Protein AF-A0A9P8SQG6-F1 (afdb_monomer_lite)

Foldseek 3Di:
DVLVVLLVVVVPDPDDDDPVSVVSNVVSVVCVVPDPPLADAAPPQDADVQAQPAPPRRHRLVVDDRLCSRVVSVLRVLVVVCVVVVHDSVQWDADLVVRDTDGVPDPCVLVVLVVCLVVPPDLAQAFDDDSSDGNAFHFAQCLLLPPVDGSCRNRDTHNDLVVSLVVNVVVLVPDDPQDARSNDRDTAGHSLSVQVCCCPRSVRDCCSSDDPVVVVVVVPPDDDDDDDDDDDDDDDDDDDDDPDDDDDDDDDDDDPDDPDDDDDDDDDPPPPDDDDDDDDDDDDDDDDDDDDPDDDDDDDDDDD

Structure (mmCIF, N/CA/C/O backbone):
data_AF-A0A9P8SQG6-F1
#
_entry.id   AF-A0A9P8SQG6-F1
#
loop_
_atom_site.group_PDB
_atom_site.id
_atom_site.type_symbol
_atom_site.label_atom_id
_atom_site.label_alt_id
_atom_site.label_comp_id
_atom_site.label_asym_id
_atom_site.label_entity_id
_atom_site.label_seq_id
_atom_site.pdbx_PDB_ins_code
_atom_site.Cartn_x
_atom_site.Cartn_y
_atom_site.Cartn_z
_atom_site.occupancy
_atom_site.B_iso_or_equiv
_atom_site.auth_seq_id
_atom_site.auth_comp_id
_atom_site.auth_asym_id
_atom_site.auth_atom_id
_atom_site.pdbx_PDB_model_num
ATOM 1 N N . MET A 1 1 ? -4.648 -10.041 14.425 1.00 66.69 1 MET A N 1
ATOM 2 C CA . MET A 1 1 ? -5.442 -11.209 14.870 1.00 66.69 1 MET A CA 1
ATOM 3 C C . MET A 1 1 ? -4.617 -11.979 15.891 1.00 66.69 1 MET A C 1
ATOM 5 O O . MET A 1 1 ? -3.884 -12.880 15.493 1.00 66.69 1 MET A O 1
ATOM 9 N N . PRO A 1 2 ? -4.646 -11.567 17.168 1.00 72.56 2 PRO A N 1
ATOM 10 C CA . PRO A 1 2 ? -3.858 -12.202 18.227 1.00 72.56 2 PRO A CA 1
ATOM 11 C C . PRO A 1 2 ? -4.141 -13.703 18.367 1.00 72.56 2 PRO A C 1
ATOM 13 O O . PRO A 1 2 ? -3.217 -14.474 18.587 1.00 72.56 2 PRO A O 1
ATOM 16 N N . GLU A 1 3 ? -5.393 -14.113 18.161 1.00 81.75 3 GLU A N 1
ATOM 17 C CA . GLU A 1 3 ? -5.861 -15.502 18.235 1.00 81.75 3 GLU A CA 1
ATOM 18 C C . GLU A 1 3 ? -5.194 -16.360 17.154 1.00 81.75 3 GLU A C 1
ATOM 20 O O . GLU A 1 3 ? -4.632 -17.407 17.442 1.00 81.75 3 GLU A O 1
ATOM 25 N N . LEU A 1 4 ? -5.155 -15.875 15.905 1.00 79.00 4 LEU A N 1
ATOM 26 C CA . LEU A 1 4 ? -4.471 -16.583 14.818 1.00 79.00 4 LEU A CA 1
ATOM 27 C C . LEU A 1 4 ? -2.958 -16.669 15.061 1.00 79.00 4 LEU A C 1
ATOM 29 O O . LEU A 1 4 ? -2.354 -17.686 14.752 1.00 79.00 4 LEU A O 1
ATOM 33 N N . GLY A 1 5 ? -2.356 -15.620 15.630 1.00 81.88 5 GLY A N 1
ATOM 34 C CA . GLY A 1 5 ? -0.947 -15.643 16.025 1.00 81.88 5 GLY A CA 1
ATOM 35 C C . GLY A 1 5 ? -0.667 -16.726 17.066 1.00 81.88 5 GLY A C 1
ATOM 36 O O . GLY A 1 5 ? 0.247 -17.520 16.879 1.00 81.88 5 GLY A O 1
ATOM 37 N N . ARG A 1 6 ? -1.502 -16.818 18.110 1.00 86.25 6 ARG A N 1
ATOM 38 C CA . ARG A 1 6 ? -1.410 -17.884 19.118 1.00 86.25 6 ARG A CA 1
ATOM 39 C C . ARG A 1 6 ? -1.614 -19.272 18.518 1.00 86.25 6 ARG A C 1
ATOM 41 O O . ARG A 1 6 ? -0.834 -20.165 18.828 1.00 86.25 6 ARG A O 1
ATOM 48 N N . LEU A 1 7 ? -2.598 -19.445 17.632 1.00 88.25 7 LEU A N 1
ATOM 49 C CA . LEU A 1 7 ? -2.820 -20.711 16.928 1.00 88.25 7 LEU A CA 1
ATOM 50 C C . LEU A 1 7 ? -1.597 -21.117 16.104 1.00 88.25 7 LEU A C 1
ATOM 52 O O . LEU A 1 7 ? -1.173 -22.260 16.193 1.00 88.25 7 LEU A O 1
ATOM 56 N N . VAL A 1 8 ? -0.994 -20.192 15.350 1.00 89.12 8 VAL A N 1
ATOM 57 C CA . VAL A 1 8 ? 0.220 -20.465 14.563 1.00 89.12 8 VAL A CA 1
ATOM 58 C C . VAL A 1 8 ? 1.389 -20.854 15.465 1.00 89.12 8 VAL A C 1
ATOM 60 O O . VAL A 1 8 ? 2.063 -21.837 15.169 1.00 89.12 8 VAL A O 1
ATOM 63 N N . THR A 1 9 ? 1.616 -20.134 16.566 1.00 89.50 9 THR A N 1
ATOM 64 C CA . THR A 1 9 ? 2.654 -20.485 17.547 1.00 89.50 9 THR A CA 1
ATOM 65 C C . THR A 1 9 ? 2.443 -21.890 18.101 1.00 89.50 9 THR A C 1
ATOM 67 O O . THR A 1 9 ? 3.376 -22.684 18.103 1.00 89.50 9 THR A O 1
ATOM 70 N N . VAL A 1 10 ? 1.217 -22.221 18.519 1.00 90.25 10 VAL A N 1
ATOM 71 C CA . VAL A 1 10 ? 0.887 -23.552 19.042 1.00 90.25 10 VAL A CA 1
ATOM 72 C C . VAL A 1 10 ? 1.054 -24.632 17.972 1.00 90.25 10 VAL A C 1
ATOM 74 O O . VAL A 1 10 ? 1.653 -25.661 18.244 1.00 90.25 10 VAL A O 1
ATOM 77 N N . MET A 1 11 ? 0.576 -24.397 16.747 1.00 89.00 11 MET A N 1
ATOM 78 C CA . MET A 1 11 ? 0.696 -25.345 15.630 1.00 89.00 11 MET A CA 1
ATOM 79 C C . MET A 1 11 ? 2.140 -25.564 15.163 1.00 89.00 11 MET A C 1
ATOM 81 O O . MET A 1 11 ? 2.402 -26.538 14.465 1.00 89.00 11 MET A O 1
ATOM 85 N N . SER A 1 12 ? 3.049 -24.648 15.500 1.00 89.44 12 SER A N 1
ATOM 86 C CA . SER A 1 12 ? 4.472 -24.718 15.144 1.00 89.44 12 SER A CA 1
ATOM 87 C C . SER A 1 12 ? 5.337 -25.284 16.276 1.00 89.44 12 SER A C 1
ATOM 89 O O . SER A 1 12 ? 6.552 -25.364 16.113 1.00 89.44 12 SER A O 1
ATOM 91 N N . SER A 1 13 ? 4.737 -25.621 17.423 1.00 89.00 13 SER A N 1
ATOM 92 C CA . SER A 1 13 ? 5.410 -26.211 18.579 1.00 89.00 13 SER A CA 1
ATOM 93 C C . SER A 1 13 ? 5.073 -27.696 18.687 1.00 89.00 13 SER A C 1
ATOM 95 O O . SER A 1 13 ? 3.915 -28.082 18.535 1.00 89.00 13 SER A O 1
ATOM 97 N N . ASP A 1 14 ? 6.074 -28.512 19.014 1.00 89.12 14 ASP A N 1
ATOM 98 C CA . ASP A 1 14 ? 5.905 -29.940 19.313 1.00 89.12 14 ASP A CA 1
ATOM 99 C C . ASP A 1 14 ? 5.675 -30.201 20.816 1.00 89.12 14 ASP A C 1
ATOM 101 O O . ASP A 1 14 ? 5.561 -31.350 21.251 1.00 89.12 14 ASP A O 1
ATOM 105 N N . GLU A 1 15 ? 5.619 -29.146 21.637 1.00 91.62 15 GLU A N 1
ATOM 106 C CA . GLU A 1 15 ? 5.425 -29.285 23.078 1.00 91.62 15 GLU A CA 1
ATOM 107 C C . GLU A 1 15 ? 4.002 -29.762 23.424 1.00 91.62 15 GLU A C 1
ATOM 109 O O . GLU A 1 15 ? 3.011 -29.239 22.896 1.00 91.62 15 GLU A O 1
ATOM 114 N N . PRO A 1 16 ? 3.856 -30.722 24.357 1.00 88.31 16 PRO A N 1
ATOM 115 C CA . PRO A 1 16 ? 2.550 -31.138 24.840 1.00 88.31 16 PRO A CA 1
ATOM 116 C C . PRO A 1 16 ? 1.802 -29.967 25.480 1.00 88.31 16 PRO A C 1
ATOM 118 O O . PRO A 1 16 ? 2.283 -29.328 26.411 1.00 88.31 16 PRO A O 1
ATOM 121 N N . LEU A 1 17 ? 0.580 -29.714 25.014 1.00 90.38 17 LEU A N 1
ATOM 122 C CA . LEU A 1 17 ? -0.255 -28.665 25.588 1.00 90.38 17 LEU A CA 1
ATOM 123 C C . LEU A 1 17 ? -0.878 -29.111 26.918 1.00 90.38 17 LEU A C 1
ATOM 125 O O . LEU A 1 17 ? -1.571 -30.135 26.993 1.00 90.38 17 LEU A O 1
ATOM 129 N N . GLU A 1 18 ? -0.713 -28.274 27.936 1.00 92.75 18 GLU A N 1
ATOM 130 C CA . GLU A 1 18 ? -1.456 -28.349 29.194 1.00 92.75 18 GLU A CA 1
ATOM 131 C C . GLU A 1 18 ? -2.960 -28.118 28.977 1.00 92.75 18 GLU A C 1
ATOM 133 O O . GLU A 1 18 ? -3.385 -27.546 27.970 1.00 92.75 18 GLU A O 1
ATOM 138 N N . PHE A 1 19 ? -3.793 -28.560 29.924 1.00 91.62 19 PHE A N 1
ATOM 139 C CA . PHE A 1 19 ? -5.256 -28.494 29.793 1.00 91.62 19 PHE A CA 1
ATOM 140 C C . PHE A 1 19 ? -5.777 -27.077 29.487 1.00 91.62 19 PHE A C 1
ATOM 142 O O . PHE A 1 19 ? -6.568 -26.899 28.559 1.00 91.62 19 PHE A O 1
ATOM 149 N N . GLU A 1 20 ? -5.288 -26.061 30.201 1.00 91.44 20 GLU A N 1
ATOM 150 C CA . GLU A 1 20 ? -5.689 -24.665 29.972 1.00 91.44 20 GLU A CA 1
ATOM 151 C C . GLU A 1 20 ? -5.231 -24.143 28.604 1.00 91.44 20 GLU A C 1
ATOM 153 O O . GLU A 1 20 ? -5.971 -23.430 27.927 1.00 91.44 20 GLU A O 1
ATOM 158 N N . ALA A 1 21 ? -4.050 -24.561 28.139 1.00 87.81 21 ALA A N 1
ATOM 159 C CA . ALA A 1 21 ? -3.564 -24.212 26.808 1.00 87.81 21 ALA A CA 1
ATOM 160 C C . ALA A 1 21 ? -4.423 -24.865 25.712 1.00 87.81 21 ALA A C 1
ATOM 162 O O . ALA A 1 21 ? -4.793 -24.205 24.742 1.00 87.81 21 ALA A O 1
ATOM 163 N N . LYS A 1 22 ? -4.822 -26.133 25.890 1.00 90.69 22 LYS A N 1
ATOM 164 C CA . LYS A 1 22 ? -5.762 -26.822 24.985 1.00 90.69 22 LYS A CA 1
ATOM 165 C C . LYS A 1 22 ? -7.103 -26.099 24.918 1.00 90.69 22 LYS A C 1
ATOM 167 O O . LYS A 1 22 ? -7.636 -25.901 23.829 1.00 90.69 22 LYS A O 1
ATOM 172 N N . ARG A 1 23 ? -7.640 -25.683 26.067 1.00 92.25 23 ARG A N 1
ATOM 173 C CA . ARG A 1 23 ? -8.891 -24.924 26.132 1.00 92.25 23 ARG A CA 1
ATOM 174 C C . ARG A 1 23 ? -8.776 -23.586 25.399 1.00 92.25 23 ARG A C 1
ATOM 176 O O . ARG A 1 23 ? -9.625 -23.301 24.560 1.00 92.25 23 ARG A O 1
ATOM 183 N N . ALA A 1 24 ? -7.718 -22.816 25.653 1.00 89.88 24 ALA A N 1
ATOM 184 C CA . ALA A 1 24 ? -7.476 -21.541 24.979 1.00 89.88 24 ALA A CA 1
ATOM 185 C C . ALA A 1 24 ? -7.373 -21.699 23.450 1.00 89.88 24 ALA A C 1
ATOM 187 O O . ALA A 1 24 ? -7.931 -20.899 22.705 1.00 89.88 24 ALA A O 1
ATOM 188 N N . VAL A 1 25 ? -6.731 -22.770 22.970 1.00 91.75 25 VAL A N 1
ATOM 189 C CA . VAL A 1 25 ? -6.651 -23.101 21.535 1.00 91.75 25 VAL A CA 1
ATOM 190 C C . VAL A 1 25 ? -8.027 -23.403 20.947 1.00 91.75 25 VAL A C 1
ATOM 192 O O . VAL A 1 25 ? -8.344 -22.930 19.856 1.00 91.75 25 VAL A O 1
ATOM 195 N N . VAL A 1 26 ? -8.866 -24.167 21.651 1.00 91.81 26 VAL A N 1
ATOM 196 C CA . VAL A 1 26 ? -10.240 -24.445 21.204 1.00 91.81 26 VAL A CA 1
ATOM 197 C C . VAL A 1 26 ? -11.072 -23.163 21.175 1.00 91.81 26 VAL A C 1
ATOM 199 O O . VAL A 1 26 ? -11.794 -22.938 20.208 1.00 91.81 26 VAL A O 1
ATOM 202 N N . GLU A 1 27 ? -10.953 -22.301 22.184 1.00 89.81 27 GLU A N 1
ATOM 203 C CA . GLU A 1 27 ? -11.622 -20.996 22.210 1.00 89.81 27 GLU A CA 1
ATOM 204 C C . GLU A 1 27 ? -11.165 -20.114 21.034 1.00 89.81 27 GLU A C 1
ATOM 206 O O . GLU A 1 27 ? -12.005 -19.578 20.309 1.00 89.81 27 GLU A O 1
ATOM 211 N N . ASP A 1 28 ? -9.859 -20.053 20.759 1.00 88.88 28 ASP A N 1
ATOM 212 C CA . ASP A 1 28 ? -9.292 -19.338 19.611 1.00 88.88 28 ASP A CA 1
ATOM 213 C C . ASP A 1 28 ? -9.788 -19.907 18.268 1.00 88.88 28 ASP A C 1
ATOM 215 O O . ASP A 1 28 ? -10.133 -19.141 17.362 1.00 88.88 28 ASP A O 1
ATOM 219 N N . LEU A 1 29 ? -9.894 -21.236 18.134 1.00 87.94 29 LEU A N 1
ATOM 220 C CA . LEU A 1 29 ? -10.461 -21.904 16.955 1.00 87.94 29 LEU A CA 1
ATOM 221 C C . LEU A 1 29 ? -11.950 -21.602 16.780 1.00 87.94 29 LEU A C 1
ATOM 223 O O . LEU A 1 29 ? -12.390 -21.342 15.663 1.00 87.94 29 LEU A O 1
ATOM 227 N N . VAL A 1 30 ? -12.739 -21.619 17.856 1.00 86.81 30 VAL A N 1
ATOM 228 C CA . VAL A 1 30 ? -14.172 -21.294 17.811 1.00 86.81 30 VAL A CA 1
ATOM 229 C C . VAL A 1 30 ? -14.370 -19.840 17.401 1.00 86.81 30 VAL A C 1
ATOM 231 O O . VAL A 1 30 ? -15.156 -19.569 16.491 1.00 86.81 30 VAL A O 1
ATOM 234 N N . ILE A 1 31 ? -13.611 -18.917 18.000 1.00 83.12 31 ILE A N 1
ATOM 235 C CA . ILE A 1 31 ? -13.590 -17.507 17.598 1.00 83.12 31 ILE A CA 1
ATOM 236 C C . ILE A 1 31 ? -13.234 -17.405 16.115 1.00 83.12 31 ILE A C 1
ATOM 238 O O . ILE A 1 31 ? -13.893 -16.670 15.383 1.00 83.12 31 ILE A O 1
ATOM 242 N N . HIS A 1 32 ? -12.243 -18.164 15.643 1.00 79.31 32 HIS A N 1
ATOM 243 C CA . HIS A 1 32 ? -11.874 -18.168 14.232 1.00 79.31 32 HIS A CA 1
ATOM 244 C C . HIS A 1 32 ? -12.996 -18.687 13.323 1.00 79.31 32 HIS A C 1
ATOM 246 O O . HIS A 1 32 ? -13.337 -18.067 12.322 1.00 79.31 32 HIS A O 1
ATOM 252 N N . CYS A 1 33 ? -13.632 -19.796 13.671 1.00 78.94 33 CYS A N 1
ATOM 253 C CA . CYS A 1 33 ? -14.684 -20.383 12.847 1.00 78.94 33 CYS A CA 1
ATOM 254 C C . CYS A 1 33 ? -15.968 -19.541 12.812 1.00 78.94 33 CYS A C 1
ATOM 256 O O . CYS A 1 33 ? -16.695 -19.581 11.822 1.00 78.94 33 CYS A O 1
ATOM 258 N N . GLN A 1 34 ? -16.268 -18.794 13.877 1.00 77.69 34 GLN A N 1
ATOM 259 C CA . GLN A 1 34 ? -17.522 -18.042 14.007 1.00 77.69 34 GLN A CA 1
ATOM 260 C C . GLN A 1 34 ? -17.425 -16.584 13.551 1.00 77.69 34 GLN A C 1
ATOM 262 O O . GLN A 1 34 ? -18.449 -15.943 13.307 1.00 77.69 34 GLN A O 1
ATOM 267 N N . ARG A 1 35 ? -16.217 -16.025 13.455 1.00 72.50 35 ARG A N 1
ATOM 268 C CA . ARG A 1 35 ? -16.038 -14.608 13.140 1.00 72.50 35 ARG A CA 1
ATOM 269 C C . ARG A 1 35 ? -16.265 -14.370 11.650 1.00 72.50 35 ARG A C 1
ATOM 271 O O . ARG A 1 35 ? -15.593 -14.952 10.803 1.00 72.50 35 ARG A O 1
ATOM 278 N N . ASP A 1 36 ? -17.196 -13.468 11.333 1.00 69.50 36 ASP A N 1
ATOM 279 C CA . ASP A 1 36 ? -17.320 -12.921 9.981 1.00 69.50 36 ASP A CA 1
ATOM 280 C C . ASP A 1 36 ? -16.045 -12.129 9.675 1.00 69.50 36 ASP A C 1
ATOM 282 O O . ASP A 1 36 ? -15.827 -11.008 10.146 1.00 69.50 36 ASP A O 1
ATOM 286 N N . TYR A 1 37 ? -15.170 -12.773 8.916 1.00 72.69 37 TYR A N 1
ATOM 287 C CA . TYR A 1 37 ? -13.890 -12.234 8.519 1.00 72.69 37 TYR A CA 1
ATOM 288 C C . TYR A 1 37 ? -13.921 -11.571 7.150 1.00 72.69 37 TYR A C 1
ATOM 290 O O . TYR A 1 37 ? -12.871 -11.375 6.547 1.00 72.69 37 TYR A O 1
ATOM 298 N N . ASP A 1 38 ? -15.080 -11.201 6.622 1.00 83.62 38 ASP A N 1
ATOM 299 C CA . ASP A 1 38 ? -15.124 -10.605 5.293 1.00 83.62 38 ASP A CA 1
ATOM 300 C C . ASP A 1 38 ? -14.334 -9.293 5.186 1.00 83.62 38 ASP A C 1
ATOM 302 O O . ASP A 1 38 ? -14.011 -8.880 4.073 1.00 83.62 38 ASP A O 1
ATOM 306 N N . VAL A 1 39 ? -14.019 -8.637 6.311 1.00 88.12 39 VAL A N 1
ATOM 307 C CA . VAL A 1 39 ? -13.153 -7.453 6.378 1.00 88.12 39 VAL A CA 1
ATOM 308 C C . VAL A 1 39 ? -12.143 -7.578 7.514 1.00 88.12 39 VAL A C 1
ATOM 310 O O . VAL A 1 39 ? -12.522 -7.759 8.669 1.00 88.12 39 VAL A O 1
ATOM 313 N N . VAL A 1 40 ? -10.860 -7.408 7.196 1.00 89.88 40 VAL A N 1
ATOM 314 C CA . VAL A 1 40 ? -9.789 -7.216 8.191 1.00 89.88 40 VAL A CA 1
ATOM 315 C C . VAL A 1 40 ? -9.487 -5.724 8.324 1.00 89.88 40 VAL A C 1
ATOM 317 O O . VAL A 1 40 ? -9.609 -4.986 7.354 1.00 89.88 40 VAL A O 1
ATOM 320 N N . TYR A 1 41 ? -9.109 -5.247 9.505 1.00 91.00 41 TYR A N 1
ATOM 321 C CA . TYR A 1 41 ? -8.720 -3.849 9.715 1.00 91.00 41 TYR A CA 1
ATOM 322 C C . TYR A 1 41 ? -7.216 -3.746 9.970 1.00 91.00 41 TYR A C 1
ATOM 324 O O . TYR A 1 41 ? -6.590 -4.705 10.421 1.00 91.00 41 TYR A O 1
ATOM 332 N N . LEU A 1 42 ? -6.639 -2.597 9.618 1.00 91.69 42 LEU A N 1
ATOM 333 C CA . LEU A 1 42 ? -5.226 -2.308 9.861 1.00 91.69 42 LEU A CA 1
ATOM 334 C C . LEU A 1 42 ? -4.979 -2.113 11.366 1.00 91.69 42 LEU A C 1
ATOM 336 O O . LEU A 1 42 ? -5.926 -1.773 12.079 1.00 91.69 42 LEU A O 1
ATOM 340 N N . PRO A 1 43 ? -3.737 -2.290 11.850 1.00 90.38 43 PRO A N 1
ATOM 341 C CA . PRO A 1 43 ? -3.420 -2.149 13.269 1.00 90.38 43 PRO A CA 1
ATOM 342 C C . PRO A 1 43 ? -3.911 -0.819 13.858 1.00 90.38 43 PRO A C 1
ATOM 344 O O . PRO A 1 43 ? -3.607 0.250 13.323 1.00 90.38 43 PRO A O 1
ATOM 347 N N . GLY A 1 44 ? -4.682 -0.890 14.949 1.00 88.38 44 GLY A N 1
ATOM 348 C CA . GLY A 1 44 ? -5.236 0.282 15.634 1.00 88.38 44 GLY A CA 1
ATOM 349 C C . GLY A 1 44 ? -6.361 0.987 14.869 1.00 88.38 44 GLY A C 1
ATOM 350 O O . GLY A 1 44 ? -6.660 2.147 15.150 1.00 88.38 44 GLY A O 1
ATOM 351 N N . GLN A 1 45 ? -6.953 0.327 13.870 1.00 92.50 45 GLN A N 1
ATOM 352 C CA . GLN A 1 45 ? -8.045 0.853 13.040 1.00 92.50 45 GLN A CA 1
ATOM 353 C C . GLN A 1 45 ? -9.307 -0.011 13.122 1.00 92.50 45 GLN A C 1
ATOM 355 O O . GLN A 1 45 ? -10.184 0.069 12.256 1.00 92.50 45 GLN A O 1
ATOM 360 N N . GLU A 1 46 ? -9.400 -0.869 14.132 1.00 92.06 46 GLU A N 1
ATOM 361 C CA . GLU A 1 46 ? -10.574 -1.682 14.388 1.00 92.06 46 GLU A CA 1
ATOM 362 C C . GLU A 1 46 ? -11.800 -0.802 14.706 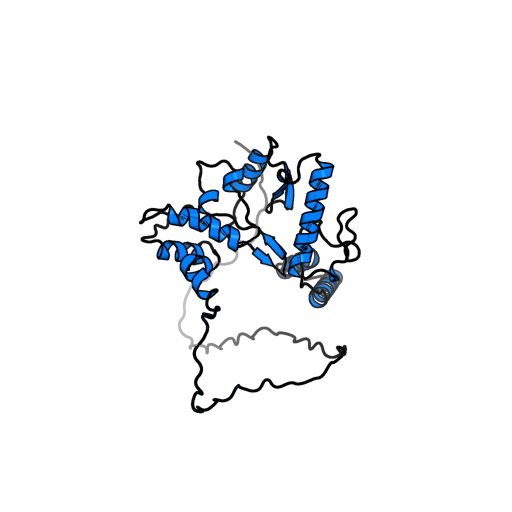1.00 92.06 46 GLU A C 1
ATOM 364 O O . GLU A 1 46 ? -11.687 0.206 15.410 1.00 92.06 46 GLU A O 1
ATOM 369 N N . PRO A 1 47 ? -12.995 -1.165 14.210 1.00 93.62 47 PRO A N 1
ATOM 370 C CA . PRO A 1 47 ? -14.226 -0.490 14.588 1.00 93.62 47 PRO A CA 1
ATOM 371 C C . PRO A 1 47 ? -14.475 -0.585 16.094 1.00 93.62 47 PRO A C 1
ATOM 373 O O . PRO A 1 47 ? -14.443 -1.678 16.659 1.00 93.62 47 PRO A O 1
ATOM 376 N N . VAL A 1 48 ? -14.818 0.538 16.717 1.00 92.62 48 VAL A N 1
ATOM 377 C CA . VAL A 1 48 ? -15.262 0.585 18.116 1.00 92.62 48 VAL A CA 1
ATOM 378 C C . VAL A 1 48 ? -16.782 0.495 18.113 1.00 92.62 48 VAL A C 1
ATOM 380 O O . VAL A 1 48 ? -17.442 1.272 17.424 1.00 92.62 48 VAL A O 1
ATOM 383 N N . GLU A 1 49 ? -17.338 -0.510 18.795 1.00 91.62 49 GLU A N 1
ATOM 384 C CA . GLU A 1 49 ? -18.789 -0.778 18.824 1.00 91.62 49 GLU A CA 1
ATOM 385 C C . GLU A 1 49 ? -19.418 -0.877 17.415 1.00 91.62 49 GLU A C 1
ATOM 387 O O . GLU A 1 49 ? -20.531 -0.421 17.152 1.00 91.62 49 GLU A O 1
ATOM 392 N N . GLY A 1 50 ? -18.672 -1.438 16.454 1.00 91.06 50 GLY A N 1
ATOM 393 C CA . GLY A 1 50 ? -19.116 -1.579 15.062 1.00 91.06 50 GLY A CA 1
ATOM 394 C C . GLY A 1 50 ? -19.140 -0.272 14.254 1.00 91.06 50 GLY A C 1
ATOM 395 O O . GLY A 1 50 ? -19.660 -0.251 13.132 1.00 91.06 50 GLY A O 1
ATOM 396 N N . ARG A 1 51 ? -18.573 0.815 14.787 1.00 95.44 51 ARG A N 1
ATOM 397 C CA . ARG A 1 51 ? -18.529 2.145 14.166 1.00 95.44 51 ARG A CA 1
ATOM 398 C C . ARG A 1 51 ? -17.110 2.576 13.824 1.00 95.44 51 ARG A C 1
ATOM 400 O O . ARG A 1 51 ? -16.127 2.008 14.288 1.00 95.44 51 ARG A O 1
ATOM 407 N N . CYS A 1 52 ? -17.015 3.600 12.982 1.00 96.38 52 CYS A N 1
ATOM 408 C CA . CYS A 1 52 ? -15.745 4.216 12.621 1.00 96.38 52 CYS A CA 1
ATOM 409 C C . CYS A 1 52 ? -15.085 4.781 13.891 1.00 96.38 52 CYS A C 1
ATOM 411 O O . CYS A 1 52 ? -15.724 5.599 14.555 1.00 96.38 52 CYS A O 1
ATOM 413 N N . PRO A 1 53 ? -13.837 4.392 14.212 1.00 95.62 53 PRO A N 1
ATOM 414 C CA . PRO A 1 53 ? -13.154 4.833 15.428 1.00 95.62 53 PRO A CA 1
ATOM 415 C C . PRO A 1 53 ? -12.708 6.300 15.365 1.00 95.62 53 PRO A C 1
ATOM 417 O O . PRO A 1 53 ? -12.368 6.882 16.388 1.00 95.62 53 PRO A O 1
ATOM 420 N N . ALA A 1 54 ? -12.709 6.911 14.176 1.00 94.50 54 ALA A N 1
ATOM 421 C CA . ALA A 1 54 ? -12.322 8.302 14.016 1.00 94.50 54 ALA A CA 1
ATOM 422 C C . ALA A 1 54 ? -13.351 9.259 14.644 1.00 94.50 54 ALA A C 1
ATOM 424 O O . ALA A 1 54 ? -14.559 9.191 14.376 1.00 94.50 54 ALA A O 1
ATOM 425 N N . TYR A 1 55 ? -12.837 10.205 15.416 1.00 91.50 55 TYR A N 1
ATOM 426 C CA . TYR A 1 55 ? -13.531 11.280 16.094 1.00 91.50 55 TYR A CA 1
ATOM 427 C C . TYR A 1 55 ? -14.461 12.048 15.153 1.00 91.50 55 TYR A C 1
ATOM 429 O O . TYR A 1 55 ? -14.077 12.548 14.088 1.00 91.50 55 TYR A O 1
ATOM 437 N N . GLY A 1 56 ? -15.724 12.139 15.566 1.00 89.81 56 GLY A N 1
ATOM 438 C CA . GLY A 1 56 ? -16.775 12.841 14.835 1.00 89.81 56 GLY A CA 1
ATOM 439 C C . GLY A 1 56 ? -17.288 12.128 13.579 1.00 89.81 56 GLY A C 1
ATOM 440 O O . GLY A 1 56 ? -18.136 12.693 12.895 1.00 89.81 56 GLY A O 1
ATOM 441 N N . CYS A 1 57 ? -16.818 10.916 13.249 1.00 94.75 57 CYS A N 1
ATOM 442 C CA . CYS A 1 57 ? -17.382 10.148 12.136 1.00 94.75 57 CYS A CA 1
ATOM 443 C C . CYS A 1 57 ? -18.623 9.351 12.560 1.00 94.75 57 CYS A C 1
ATOM 445 O O . CYS A 1 57 ? -19.689 9.515 11.972 1.00 94.75 57 CYS A O 1
ATOM 447 N N . GLY A 1 58 ? -18.493 8.459 13.551 1.00 93.12 58 GLY A N 1
ATOM 448 C CA . GLY A 1 58 ? -19.610 7.678 14.113 1.00 93.12 58 GLY A CA 1
ATOM 449 C C . GLY A 1 58 ? -20.336 6.732 13.140 1.00 93.12 58 GLY A C 1
ATOM 450 O O . GLY A 1 58 ? -21.324 6.093 13.520 1.00 93.12 58 GL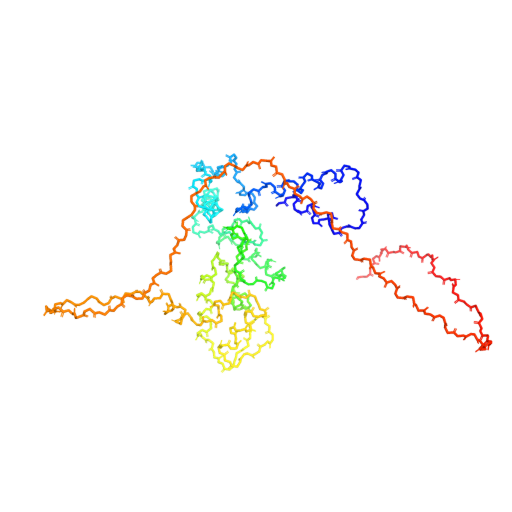Y A O 1
ATOM 451 N N . LYS A 1 59 ? -19.870 6.628 11.887 1.00 96.12 59 LYS A N 1
ATOM 452 C CA . LYS A 1 59 ? -20.512 5.846 10.826 1.00 96.12 59 LYS A CA 1
ATOM 453 C C . LYS A 1 59 ? -20.525 4.362 11.185 1.00 96.12 59 LYS A C 1
ATOM 455 O O . LYS A 1 59 ? -19.488 3.809 11.543 1.00 96.12 59 LYS A O 1
ATOM 460 N N . VAL A 1 60 ? -21.682 3.716 11.054 1.00 96.31 60 VAL A N 1
ATOM 461 C CA . VAL A 1 60 ? -21.826 2.267 11.253 1.00 96.31 60 VAL A CA 1
ATOM 462 C C . VAL A 1 60 ? -21.152 1.536 10.093 1.00 96.31 60 VAL A C 1
ATOM 464 O O . VAL A 1 60 ? -21.426 1.821 8.928 1.00 96.31 60 VAL A O 1
ATOM 467 N N . MET A 1 61 ? -20.258 0.591 10.395 1.00 93.81 61 MET A N 1
ATOM 468 C CA . MET A 1 61 ? -19.492 -0.124 9.366 1.00 93.81 61 MET A CA 1
ATOM 469 C C . MET A 1 61 ? -20.364 -1.020 8.491 1.00 93.81 61 MET A C 1
ATOM 471 O O . MET A 1 61 ? -20.055 -1.214 7.316 1.00 93.81 61 MET A O 1
ATOM 475 N N . GLN A 1 62 ? -21.467 -1.538 9.031 1.00 92.31 62 GLN A N 1
ATOM 476 C CA . GLN A 1 62 ? -22.393 -2.396 8.293 1.00 92.31 62 GLN A CA 1
ATOM 477 C C . GLN A 1 62 ? -23.083 -1.672 7.126 1.00 92.31 62 GLN A C 1
ATOM 479 O O . GLN A 1 62 ? -23.316 -2.305 6.098 1.00 92.31 62 GLN A O 1
ATOM 484 N N . ASP A 1 63 ? -23.281 -0.353 7.226 1.00 95.12 63 ASP A N 1
ATOM 485 C CA . ASP A 1 63 ? -23.844 0.481 6.153 1.00 95.12 63 ASP A CA 1
ATOM 486 C C . ASP A 1 63 ? -22.919 0.599 4.932 1.00 95.12 63 ASP A C 1
ATOM 488 O O . ASP A 1 63 ? -23.345 0.989 3.844 1.00 95.12 63 ASP A O 1
ATOM 492 N N . LEU A 1 64 ? -21.623 0.343 5.118 1.00 94.69 64 LEU A N 1
ATOM 493 C CA . LEU A 1 64 ? -20.623 0.422 4.063 1.00 94.69 64 LEU A CA 1
ATOM 494 C C . LEU A 1 64 ? -20.438 -0.949 3.413 1.00 94.69 64 LEU A C 1
ATOM 496 O O . LEU A 1 64 ? -20.410 -1.989 4.088 1.00 94.69 64 LEU A O 1
ATOM 500 N N . LYS A 1 65 ? -20.210 -0.953 2.092 1.00 95.00 65 LYS A N 1
ATOM 501 C CA . LYS A 1 65 ? -19.813 -2.176 1.385 1.00 95.00 65 LYS A CA 1
ATOM 502 C C . LYS A 1 65 ? -18.505 -2.690 1.980 1.00 95.00 65 LYS A C 1
ATOM 504 O O . LYS A 1 65 ? -17.616 -1.897 2.282 1.00 95.00 65 LYS A O 1
ATOM 509 N N . ARG A 1 66 ? -18.360 -4.015 2.086 1.00 92.88 66 ARG A N 1
ATOM 510 C CA . ARG A 1 66 ? -17.178 -4.674 2.674 1.00 92.88 66 ARG A CA 1
ATOM 511 C C . ARG A 1 66 ? -15.837 -4.076 2.190 1.00 92.88 66 ARG A C 1
ATOM 513 O O . ARG A 1 66 ? -15.081 -3.636 3.050 1.00 92.88 66 ARG A O 1
ATOM 520 N N . PRO A 1 67 ? -15.584 -3.887 0.874 1.00 91.69 67 PRO A N 1
ATOM 521 C CA . PRO A 1 67 ? -14.327 -3.297 0.382 1.00 91.69 67 PRO A CA 1
ATOM 522 C C . PRO A 1 67 ? -14.079 -1.841 0.786 1.00 91.69 67 PRO A C 1
ATOM 524 O O . PRO A 1 67 ? -12.972 -1.335 0.647 1.00 91.69 67 PRO A O 1
ATOM 527 N N . GLN A 1 68 ? -15.107 -1.129 1.246 1.00 94.44 68 GLN A N 1
ATOM 528 C CA . GLN A 1 68 ? -15.009 0.284 1.593 1.00 94.44 68 GLN A CA 1
ATOM 529 C C . GLN A 1 68 ? -14.694 0.496 3.073 1.00 94.44 68 GLN A C 1
ATOM 531 O O . GLN A 1 68 ? -14.144 1.538 3.412 1.00 94.44 68 GLN A O 1
ATOM 536 N N . ARG A 1 69 ? -15.005 -0.470 3.946 1.00 95.12 69 ARG A N 1
ATOM 537 C CA . ARG A 1 69 ? -14.955 -0.306 5.409 1.00 95.12 69 ARG A CA 1
ATOM 538 C C . ARG A 1 69 ? -13.570 0.100 5.916 1.00 95.12 69 ARG A C 1
ATOM 540 O O . ARG A 1 69 ? -13.440 1.163 6.516 1.00 95.12 69 ARG A O 1
ATOM 547 N N . SER A 1 70 ? -12.530 -0.681 5.616 1.00 94.38 70 SER A N 1
ATOM 548 C CA . SER A 1 70 ? -11.163 -0.350 6.049 1.00 94.38 70 SER A CA 1
ATOM 549 C C . SER A 1 70 ? -10.671 0.965 5.428 1.00 94.38 70 SER A C 1
ATOM 551 O O . SER A 1 70 ? -10.216 1.853 6.147 1.00 94.38 70 SER A O 1
ATOM 553 N N . SER A 1 71 ? -10.870 1.158 4.117 1.00 94.00 71 SER A N 1
ATOM 554 C CA . SER A 1 71 ? -10.458 2.396 3.433 1.00 94.00 71 SER A CA 1
ATOM 555 C C . SER A 1 71 ? -11.151 3.651 3.982 1.00 94.00 71 SER A C 1
ATOM 557 O O . SER A 1 71 ? -10.546 4.721 4.053 1.00 94.00 71 SER A O 1
ATOM 559 N N . HIS A 1 72 ? -12.411 3.519 4.411 1.00 96.12 72 HIS A N 1
ATOM 560 C CA . HIS A 1 72 ? -13.170 4.587 5.042 1.00 96.12 72 HIS A CA 1
ATOM 561 C C . HIS A 1 72 ? -12.511 4.994 6.360 1.00 96.12 72 HIS A C 1
ATOM 563 O O . HIS A 1 72 ? -12.176 6.169 6.521 1.00 96.12 72 HIS A O 1
ATOM 569 N N . ILE A 1 73 ? -12.260 4.033 7.256 1.00 96.19 73 ILE A N 1
ATOM 570 C CA . ILE A 1 73 ? -11.592 4.292 8.537 1.00 96.19 73 ILE A CA 1
ATOM 571 C C . ILE A 1 73 ? -10.222 4.931 8.302 1.00 96.19 73 ILE A C 1
ATOM 573 O O . ILE A 1 73 ? -9.948 6.005 8.837 1.00 96.19 73 ILE A O 1
ATOM 577 N N . GLN A 1 74 ? -9.403 4.347 7.424 1.00 94.81 74 GLN A N 1
ATOM 578 C CA . GLN A 1 74 ? -8.064 4.852 7.130 1.00 94.81 74 GLN A CA 1
ATOM 579 C C . GLN A 1 74 ? -8.092 6.300 6.614 1.00 94.81 74 GLN A C 1
ATOM 581 O O . GLN A 1 74 ? -7.255 7.118 7.000 1.00 94.81 74 GLN A O 1
ATOM 586 N N . SER A 1 75 ? -9.077 6.654 5.779 1.00 95.06 75 SER A N 1
ATOM 587 C CA . SER A 1 75 ? -9.243 8.024 5.280 1.00 95.06 75 SER A CA 1
ATOM 588 C C . SER A 1 75 ? -9.592 9.026 6.384 1.00 95.06 75 SER A C 1
ATOM 590 O O . SER A 1 75 ? -9.103 10.157 6.359 1.00 95.06 75 SER A O 1
ATOM 592 N N . HIS A 1 76 ? -10.403 8.620 7.364 1.00 96.44 76 HIS A N 1
ATOM 593 C CA . HIS A 1 76 ? -10.788 9.472 8.481 1.00 96.44 76 HIS A CA 1
ATOM 594 C C . HIS A 1 76 ? -9.658 9.611 9.501 1.00 96.44 76 HIS A C 1
ATOM 596 O O . HIS A 1 76 ? -9.320 10.740 9.846 1.00 96.44 76 HIS A O 1
ATOM 602 N N . ILE A 1 77 ? -8.992 8.516 9.875 1.00 95.56 77 ILE A N 1
ATOM 603 C CA . ILE A 1 77 ? -7.812 8.557 10.752 1.00 95.56 77 ILE A CA 1
ATOM 604 C C . ILE A 1 77 ? -6.721 9.440 10.137 1.00 95.56 77 ILE A C 1
ATOM 606 O O . ILE A 1 77 ? -6.122 10.269 10.818 1.00 95.56 77 ILE A O 1
ATOM 610 N N . ARG A 1 78 ? -6.502 9.363 8.818 1.00 95.69 78 ARG A N 1
ATOM 611 C CA . ARG A 1 78 ? -5.556 10.254 8.127 1.00 95.69 78 ARG A CA 1
ATOM 612 C C . ARG A 1 78 ? -5.916 11.739 8.290 1.00 95.69 78 ARG A C 1
ATOM 614 O O . ARG A 1 78 ? -5.020 12.570 8.435 1.00 95.69 78 ARG A O 1
ATOM 621 N N . ARG A 1 79 ? -7.208 12.090 8.270 1.00 96.00 79 ARG A N 1
ATOM 622 C CA . ARG A 1 79 ? -7.679 13.470 8.511 1.00 96.00 79 ARG A CA 1
ATOM 623 C C . ARG A 1 79 ? -7.462 13.900 9.956 1.00 96.00 79 ARG A C 1
ATOM 625 O O . ARG A 1 79 ? -7.098 15.046 10.186 1.00 96.00 79 ARG A O 1
ATOM 632 N N . GLU A 1 80 ? -7.649 13.004 10.915 1.00 95.44 80 GLU A N 1
ATOM 633 C CA . GLU A 1 80 ? -7.328 13.289 12.315 1.00 95.44 80 GLU A CA 1
ATOM 634 C C . GLU A 1 80 ? -5.838 13.533 12.502 1.00 95.44 80 GLU A C 1
ATOM 636 O O . GLU A 1 80 ? -5.461 14.536 13.095 1.00 95.44 80 GLU A O 1
ATOM 641 N N . LYS A 1 81 ? -4.986 12.682 11.919 1.00 95.25 81 LYS A N 1
ATOM 642 C CA . LYS A 1 81 ? -3.531 12.865 11.956 1.00 95.25 81 LYS A CA 1
ATOM 643 C C . LYS A 1 81 ? -3.110 14.197 11.345 1.00 95.25 81 LYS A C 1
ATOM 645 O O . LYS A 1 81 ? -2.301 14.892 11.940 1.00 95.25 81 LYS A O 1
ATOM 650 N N . SER A 1 82 ? -3.724 14.604 10.232 1.00 96.62 82 SER A N 1
ATOM 651 C CA . SER A 1 82 ? -3.528 15.941 9.648 1.00 96.62 82 SER A CA 1
ATOM 652 C C . SER A 1 82 ? -3.836 17.064 10.644 1.00 96.62 82 SER A C 1
ATOM 654 O O . SER A 1 82 ? -3.035 17.985 10.776 1.00 96.62 82 SER A O 1
ATOM 656 N N . ARG A 1 83 ? -4.951 16.969 11.381 1.00 95.62 83 ARG A N 1
ATOM 657 C CA . ARG A 1 83 ? -5.340 17.961 12.400 1.00 95.62 83 ARG A CA 1
ATOM 658 C C . ARG A 1 83 ? -4.394 17.961 13.599 1.00 95.62 83 ARG A C 1
ATOM 660 O O . ARG A 1 83 ? -3.961 19.027 14.010 1.00 95.62 83 ARG A O 1
ATOM 667 N N . VAL A 1 84 ? -4.058 16.783 14.126 1.00 94.62 84 VAL A N 1
ATOM 668 C CA . VAL A 1 84 ? -3.168 16.619 15.289 1.00 94.62 84 VAL A CA 1
ATOM 669 C C . VAL A 1 84 ? -1.759 17.127 14.988 1.00 94.62 84 VAL A C 1
ATOM 671 O O . VAL A 1 84 ? -1.160 17.793 15.820 1.00 94.62 84 VAL A O 1
ATOM 674 N N . MET A 1 85 ? -1.239 16.843 13.793 1.00 94.12 85 MET A N 1
ATOM 675 C CA . MET A 1 85 ? 0.084 17.304 13.362 1.00 94.12 85 MET A CA 1
ATOM 676 C C . MET A 1 85 ? 0.085 18.766 12.890 1.00 94.12 85 MET A C 1
ATOM 678 O O . MET A 1 85 ? 1.152 19.318 12.649 1.00 94.12 85 MET A O 1
ATOM 682 N N . GLY A 1 86 ? -1.085 19.387 12.699 1.00 95.31 86 GLY A N 1
ATOM 683 C CA . GLY A 1 86 ? -1.189 20.751 12.175 1.00 95.31 86 GLY A CA 1
ATOM 684 C C . GLY A 1 86 ? -0.701 20.909 10.728 1.00 95.31 86 GLY A C 1
ATOM 685 O O . GLY A 1 86 ? -0.306 22.004 10.337 1.00 95.31 86 GLY A O 1
ATOM 686 N N . ILE A 1 87 ? -0.718 19.840 9.920 1.00 95.69 87 ILE A N 1
ATOM 687 C CA . ILE A 1 87 ? -0.218 19.856 8.534 1.00 95.69 87 ILE A CA 1
ATOM 688 C C . ILE A 1 87 ? -1.330 19.599 7.512 1.00 95.69 87 ILE A C 1
ATOM 690 O O . ILE A 1 87 ? -2.285 18.872 7.804 1.00 95.69 87 ILE A O 1
ATOM 694 N N . PRO A 1 88 ? -1.206 20.118 6.275 1.00 96.19 88 PRO A N 1
ATOM 695 C CA . PRO A 1 88 ? -2.120 19.797 5.184 1.00 96.19 88 PRO A CA 1
ATOM 696 C C . PRO A 1 88 ? -2.282 18.288 4.958 1.00 96.19 88 PRO A C 1
ATOM 698 O O . PRO A 1 88 ? -1.306 17.539 4.930 1.00 96.19 88 PRO A O 1
ATOM 701 N N . LEU A 1 89 ? -3.510 17.840 4.677 1.00 95.06 89 LEU A N 1
ATOM 702 C CA . LEU A 1 89 ? -3.819 16.420 4.446 1.00 95.06 89 LEU A CA 1
ATOM 703 C C . LEU A 1 89 ? -2.947 15.779 3.349 1.00 95.06 89 LEU A C 1
ATOM 705 O O . LEU A 1 89 ? -2.601 14.600 3.437 1.00 95.06 89 LEU A O 1
ATOM 709 N N . ALA A 1 90 ? -2.572 16.551 2.324 1.00 93.38 90 ALA A N 1
ATOM 710 C CA . ALA A 1 90 ? -1.707 16.099 1.234 1.00 93.38 90 ALA A CA 1
ATOM 711 C C . ALA A 1 90 ? -0.298 15.682 1.705 1.00 93.38 90 ALA A C 1
ATOM 713 O O . ALA A 1 90 ? 0.294 14.779 1.105 1.00 93.38 90 ALA A O 1
ATOM 714 N N . ARG A 1 91 ? 0.200 16.294 2.790 1.00 93.25 91 ARG A N 1
ATOM 715 C CA . ARG A 1 91 ? 1.500 15.994 3.409 1.00 93.25 91 ARG A CA 1
ATOM 716 C C . ARG A 1 91 ? 1.465 14.773 4.317 1.00 93.25 91 ARG A C 1
ATOM 718 O O . ARG A 1 91 ? 2.483 14.111 4.451 1.00 93.25 91 ARG A O 1
ATOM 725 N N . VAL A 1 92 ? 0.306 14.411 4.866 1.00 94.81 92 VAL A N 1
ATOM 726 C CA . VAL A 1 92 ? 0.178 13.188 5.669 1.00 94.81 92 VAL A CA 1
ATOM 727 C C . VAL A 1 92 ? 0.307 11.962 4.768 1.00 94.81 92 VAL A C 1
ATOM 729 O O . VAL A 1 92 ? -0.557 11.723 3.913 1.00 94.81 92 VAL A O 1
ATOM 732 N N . LYS A 1 93 ? 1.349 11.160 4.983 1.00 92.06 93 LYS A N 1
ATOM 733 C CA . LYS A 1 93 ? 1.587 9.882 4.302 1.00 92.06 93 LYS A CA 1
ATOM 734 C C . LYS A 1 93 ? 1.435 8.733 5.277 1.00 92.06 93 LYS A C 1
ATOM 736 O O . LYS A 1 93 ? 1.792 8.850 6.440 1.00 92.06 93 LYS A O 1
ATOM 741 N N . TYR A 1 94 ? 0.882 7.636 4.782 1.00 92.00 94 TYR A N 1
ATOM 742 C CA . TYR A 1 94 ? 0.785 6.382 5.513 1.00 92.00 94 TYR A CA 1
ATOM 743 C C . TYR A 1 94 ? 1.861 5.432 4.997 1.00 92.00 94 TYR A C 1
ATOM 745 O O . TYR A 1 94 ? 1.969 5.263 3.778 1.00 92.00 94 TYR A O 1
ATOM 753 N N . TYR A 1 95 ? 2.634 4.836 5.901 1.00 89.88 95 TYR A N 1
ATOM 754 C CA . TYR A 1 95 ? 3.672 3.871 5.561 1.00 89.88 95 TYR A CA 1
ATOM 755 C C . TYR A 1 95 ? 3.249 2.458 5.952 1.00 89.88 95 TYR A C 1
ATOM 757 O O . TYR A 1 95 ? 2.869 2.191 7.088 1.00 89.88 95 TYR A O 1
ATOM 765 N N . TRP A 1 96 ? 3.298 1.555 4.975 1.00 89.69 96 TRP A N 1
ATOM 766 C CA . TRP A 1 96 ? 2.763 0.199 5.098 1.00 89.69 96 TRP A CA 1
ATOM 767 C C . TRP A 1 96 ? 3.690 -0.757 5.851 1.00 89.69 96 TRP A C 1
ATOM 769 O O . TRP A 1 96 ? 3.205 -1.730 6.411 1.00 89.69 96 TRP A O 1
ATOM 779 N N . GLU A 1 97 ? 4.990 -0.464 5.908 1.00 88.19 97 GLU A N 1
ATOM 780 C CA . GLU A 1 97 ? 5.976 -1.327 6.575 1.00 88.19 97 GLU A CA 1
ATOM 781 C C . GLU A 1 97 ? 5.985 -1.158 8.106 1.00 88.19 97 GLU A C 1
ATOM 783 O O . GLU A 1 97 ? 6.408 -2.053 8.830 1.00 88.19 97 GLU A O 1
ATOM 788 N N . CYS A 1 98 ? 5.480 -0.032 8.614 1.00 89.88 98 CYS A N 1
ATOM 789 C CA . CYS A 1 98 ? 5.413 0.283 10.048 1.00 89.88 98 CYS A CA 1
ATOM 790 C C . CYS A 1 98 ? 4.008 0.687 10.531 1.00 89.88 98 CYS A C 1
ATOM 792 O O . CYS A 1 98 ? 3.810 0.955 11.713 1.00 89.88 98 CYS A O 1
ATOM 794 N N . PHE A 1 99 ? 3.019 0.712 9.632 1.00 90.94 99 PHE A N 1
ATOM 795 C CA . PHE A 1 99 ? 1.620 1.065 9.901 1.00 90.94 99 PHE A CA 1
ATOM 796 C C . PHE A 1 99 ? 1.412 2.451 10.547 1.00 90.94 99 PHE A C 1
ATOM 798 O O . PHE A 1 99 ? 0.384 2.688 11.188 1.00 90.94 99 PHE A O 1
ATOM 805 N N . SER A 1 100 ? 2.336 3.394 10.341 1.00 91.69 100 SER A N 1
ATOM 806 C CA . SER A 1 100 ? 2.305 4.740 10.928 1.00 91.69 100 SER A CA 1
ATOM 807 C C . SER A 1 100 ? 2.094 5.858 9.902 1.00 91.69 100 SER A C 1
ATOM 809 O O . SER A 1 100 ? 2.221 5.688 8.686 1.00 91.69 100 SER A O 1
ATOM 811 N N . PHE A 1 101 ? 1.711 7.030 10.416 1.00 92.94 101 PHE A N 1
ATOM 812 C CA . PHE A 1 101 ? 1.519 8.247 9.632 1.00 92.94 101 PHE A CA 1
ATOM 813 C C . PHE A 1 101 ? 2.679 9.212 9.854 1.00 92.94 101 PHE A C 1
ATOM 815 O O . PHE A 1 101 ? 3.070 9.449 10.993 1.00 92.94 101 PHE A O 1
ATOM 822 N N . HIS A 1 102 ? 3.169 9.802 8.768 1.00 93.25 102 HIS A N 1
ATOM 823 C CA . HIS A 1 102 ? 4.315 10.705 8.761 1.00 93.25 102 HIS A CA 1
ATOM 824 C C . HIS A 1 102 ? 4.021 11.958 7.935 1.00 93.25 102 HIS A C 1
ATOM 826 O O . HIS A 1 102 ? 3.140 11.961 7.067 1.00 93.25 102 HIS A O 1
ATOM 832 N N . ASP A 1 103 ? 4.781 13.017 8.193 1.00 93.00 103 ASP A N 1
ATOM 833 C CA . ASP A 1 103 ? 4.815 14.204 7.348 1.00 93.00 103 ASP A CA 1
ATOM 834 C C . ASP A 1 103 ? 5.789 13.979 6.191 1.00 93.00 103 ASP A C 1
ATOM 836 O O . ASP A 1 103 ? 6.980 13.788 6.403 1.00 93.00 103 ASP A O 1
ATOM 840 N N . ALA A 1 104 ? 5.296 14.042 4.956 1.00 88.12 104 ALA A N 1
ATOM 841 C CA . ALA A 1 104 ? 6.116 13.865 3.760 1.00 88.12 104 ALA A CA 1
ATOM 842 C C . ALA A 1 104 ? 7.280 14.861 3.635 1.00 88.12 104 ALA A C 1
ATOM 844 O O . ALA A 1 104 ? 8.175 14.631 2.828 1.00 88.12 104 ALA A O 1
ATOM 845 N N . GLN A 1 105 ? 7.215 15.993 4.341 1.00 87.94 105 GLN A N 1
ATOM 846 C CA . GLN A 1 105 ? 8.209 17.064 4.271 1.00 87.94 105 GLN A CA 1
ATOM 847 C C . GLN A 1 105 ? 9.064 17.189 5.533 1.00 87.94 105 GLN A C 1
ATOM 849 O O . GLN A 1 105 ? 9.912 18.077 5.580 1.00 87.94 105 GLN A O 1
ATOM 854 N N . SER A 1 106 ? 8.862 16.354 6.558 1.00 88.62 106 SER A N 1
ATOM 855 C CA . SER A 1 106 ? 9.767 16.388 7.710 1.00 88.62 106 SER A CA 1
ATOM 856 C C . SER A 1 106 ? 11.161 15.928 7.290 1.00 88.62 106 SER A C 1
ATOM 858 O O . SER A 1 106 ? 11.279 14.983 6.506 1.00 88.62 106 SER A O 1
ATOM 860 N N . SER A 1 107 ? 12.200 16.548 7.855 1.00 82.56 107 SER A N 1
ATOM 861 C CA . SER A 1 107 ? 13.608 16.173 7.643 1.00 82.56 107 SER A CA 1
ATOM 862 C C . SER A 1 107 ? 13.850 14.678 7.846 1.00 82.56 107 SER A C 1
ATOM 864 O O . SER A 1 107 ? 14.556 14.044 7.070 1.00 82.56 107 SER A O 1
ATOM 866 N N . ASP A 1 108 ? 13.172 14.104 8.834 1.00 88.50 108 ASP A N 1
ATOM 867 C CA . ASP A 1 108 ? 13.416 12.739 9.296 1.00 88.50 108 ASP A CA 1
ATOM 868 C C . ASP A 1 108 ? 12.664 11.703 8.444 1.00 88.50 108 ASP A C 1
ATOM 870 O O . ASP A 1 108 ? 12.835 10.495 8.604 1.00 88.50 108 ASP A O 1
ATOM 874 N N . PHE A 1 109 ? 11.806 12.153 7.520 1.00 90.12 109 PHE A N 1
ATOM 875 C CA . PHE A 1 109 ? 10.987 11.248 6.717 1.00 90.12 109 PHE A CA 1
ATOM 876 C C . PHE A 1 109 ? 11.821 10.467 5.706 1.00 90.12 109 PHE A C 1
ATOM 878 O O . PHE A 1 109 ? 11.592 9.278 5.497 1.00 90.12 109 PHE A O 1
ATOM 885 N N . GLU A 1 110 ? 12.805 11.120 5.098 1.00 92.12 110 GLU A N 1
ATOM 886 C CA . GLU A 1 110 ? 13.725 10.471 4.168 1.00 92.12 110 GLU A CA 1
ATOM 887 C C . GLU A 1 110 ? 14.559 9.396 4.881 1.00 92.12 110 GLU A C 1
ATOM 889 O O . GLU A 1 110 ? 14.646 8.264 4.403 1.00 92.12 110 GLU A O 1
ATOM 894 N N . GLU A 1 111 ? 15.090 9.709 6.067 1.00 92.06 111 GLU A N 1
ATOM 895 C CA . GLU A 1 111 ? 15.835 8.753 6.891 1.00 92.06 111 GLU A CA 1
ATOM 896 C C . GLU A 1 111 ? 14.958 7.572 7.331 1.00 92.06 111 GLU A C 1
ATOM 898 O O . GLU A 1 111 ? 15.376 6.414 7.247 1.00 92.06 111 GLU A O 1
ATOM 903 N N . HIS A 1 112 ? 13.709 7.843 7.716 1.00 92.50 112 HIS A N 1
ATOM 904 C CA . HIS A 1 112 ? 12.724 6.812 8.021 1.00 92.50 112 HIS A CA 1
ATOM 905 C C . HIS A 1 112 ? 12.532 5.844 6.841 1.00 92.50 112 HIS A C 1
ATOM 907 O O . HIS A 1 112 ? 12.619 4.626 7.021 1.00 92.50 112 HIS A O 1
ATOM 913 N N . CYS A 1 113 ? 12.358 6.357 5.620 1.00 91.19 113 CYS A N 1
ATOM 914 C CA . CYS A 1 113 ? 12.243 5.524 4.420 1.00 91.19 113 CYS A CA 1
ATOM 915 C C . CYS A 1 113 ? 13.539 4.739 4.152 1.00 91.19 113 CYS A C 1
ATOM 917 O O . CYS A 1 113 ? 13.504 3.543 3.865 1.00 91.19 113 CYS A O 1
ATOM 919 N N . ALA A 1 114 ? 14.703 5.374 4.304 1.00 92.19 114 ALA A N 1
ATOM 920 C CA . ALA A 1 114 ? 15.995 4.716 4.119 1.00 92.19 114 ALA A CA 1
ATOM 921 C C . ALA A 1 114 ? 16.205 3.559 5.113 1.00 92.19 114 ALA A C 1
ATOM 923 O O . ALA A 1 114 ? 16.753 2.515 4.751 1.00 92.19 114 ALA A O 1
ATOM 924 N N . SER A 1 115 ? 15.726 3.703 6.353 1.00 91.69 115 SER A N 1
ATOM 925 C CA . SER A 1 115 ? 15.771 2.637 7.359 1.00 91.69 115 SER A CA 1
ATOM 926 C C . SER A 1 115 ? 14.979 1.397 6.926 1.00 91.69 115 SER A C 1
ATOM 928 O O . SER A 1 115 ? 15.465 0.269 7.067 1.00 91.69 115 SER A O 1
ATOM 930 N N . HIS A 1 116 ? 13.816 1.603 6.302 1.00 90.12 116 HIS A N 1
ATOM 931 C CA . HIS A 1 116 ? 13.010 0.523 5.751 1.00 90.12 116 HIS A CA 1
ATOM 932 C C . HIS A 1 116 ? 13.687 -0.127 4.549 1.00 90.12 116 HIS A C 1
ATOM 934 O O . HIS A 1 116 ? 13.773 -1.347 4.518 1.00 90.12 116 HIS A O 1
ATOM 940 N N . LEU A 1 117 ? 14.250 0.645 3.613 1.00 89.31 117 LEU A N 1
ATOM 941 C CA . LEU A 1 117 ? 14.984 0.083 2.470 1.00 89.31 117 LEU A CA 1
ATOM 942 C C . LEU A 1 117 ? 16.122 -0.851 2.900 1.00 89.31 117 LEU A C 1
ATOM 944 O O . LEU A 1 117 ? 16.300 -1.907 2.300 1.00 89.31 117 LEU A O 1
ATOM 948 N N . ARG A 1 118 ? 16.869 -0.499 3.956 1.00 86.69 118 ARG A N 1
ATOM 949 C CA . ARG A 1 118 ? 17.959 -1.345 4.480 1.00 86.69 118 ARG A CA 1
ATOM 950 C C . ARG A 1 118 ? 17.474 -2.664 5.078 1.00 86.69 118 ARG A C 1
ATOM 952 O O . ARG A 1 118 ? 18.197 -3.650 5.034 1.00 86.69 118 ARG A O 1
ATOM 959 N N . SER A 1 119 ? 16.274 -2.670 5.651 1.00 82.88 119 SER A N 1
ATOM 960 C CA . SER A 1 119 ? 15.657 -3.846 6.281 1.00 82.88 119 SER A CA 1
ATOM 961 C C . SER A 1 119 ? 14.651 -4.555 5.366 1.00 82.88 119 SER A C 1
ATOM 963 O O . SER A 1 119 ? 14.020 -5.530 5.774 1.00 82.88 119 SER A O 1
ATOM 965 N N . MET A 1 120 ? 14.499 -4.088 4.124 1.00 78.75 120 MET A N 1
ATOM 966 C CA . MET A 1 120 ? 13.521 -4.600 3.175 1.00 78.75 120 MET A CA 1
ATOM 967 C C . MET A 1 120 ? 13.977 -5.957 2.638 1.00 78.75 120 MET A C 1
ATOM 969 O O . MET A 1 120 ? 14.765 -6.057 1.706 1.00 78.75 120 MET A O 1
ATOM 973 N N . THR A 1 121 ? 13.434 -7.022 3.219 1.00 70.25 121 THR A N 1
ATOM 974 C CA . THR A 1 121 ? 13.619 -8.416 2.774 1.00 70.25 121 THR A CA 1
ATOM 975 C C . THR A 1 121 ? 12.568 -8.852 1.748 1.00 70.25 121 THR A C 1
ATOM 977 O O . THR A 1 121 ? 12.457 -10.022 1.381 1.00 70.25 121 THR A O 1
ATOM 980 N N . ILE A 1 122 ? 11.733 -7.911 1.318 1.00 64.00 122 ILE A N 1
ATOM 981 C CA . ILE A 1 122 ? 10.445 -8.193 0.704 1.00 64.00 122 ILE A CA 1
ATOM 982 C C . ILE A 1 122 ? 10.624 -8.485 -0.782 1.00 64.00 122 ILE A C 1
ATOM 984 O O . ILE A 1 122 ? 10.973 -7.611 -1.566 1.00 64.00 122 ILE A O 1
ATOM 988 N N . GLN A 1 123 ? 10.300 -9.717 -1.169 1.00 67.62 123 GLN A N 1
ATOM 989 C CA . GLN A 1 123 ? 10.209 -10.149 -2.569 1.00 67.62 123 GLN A CA 1
ATOM 990 C C . GLN A 1 123 ? 8.837 -9.849 -3.204 1.00 67.62 123 GLN A C 1
ATOM 992 O O . GLN A 1 123 ? 8.619 -10.144 -4.375 1.00 67.62 123 GLN A O 1
ATOM 997 N N . HIS A 1 124 ? 7.898 -9.284 -2.437 1.00 74.06 124 HIS A N 1
ATOM 998 C CA . HIS A 1 124 ? 6.524 -9.039 -2.874 1.00 74.06 124 HIS A CA 1
ATOM 999 C C . HIS A 1 124 ? 6.328 -7.579 -3.280 1.00 74.06 124 HIS A C 1
ATOM 1001 O O . HIS A 1 124 ? 6.265 -6.689 -2.433 1.00 74.06 124 HIS A O 1
ATOM 1007 N N . TYR A 1 125 ? 6.193 -7.355 -4.583 1.00 89.19 125 TYR A N 1
ATOM 1008 C CA . TYR A 1 125 ? 6.041 -6.025 -5.172 1.00 89.19 125 TYR A CA 1
ATOM 1009 C C . TYR A 1 125 ? 4.582 -5.641 -5.452 1.00 89.19 125 TYR A C 1
ATOM 1011 O O . TYR A 1 125 ? 4.272 -4.469 -5.652 1.00 89.19 125 TYR A O 1
ATOM 1019 N N . GLU A 1 126 ? 3.667 -6.608 -5.466 1.00 91.88 126 GLU A N 1
ATOM 1020 C CA . GLU A 1 126 ? 2.257 -6.391 -5.789 1.00 91.88 126 GLU A CA 1
ATOM 1021 C C . GLU A 1 126 ? 1.433 -5.939 -4.571 1.00 91.88 126 GLU A C 1
ATOM 1023 O O . GLU A 1 126 ? 1.765 -6.222 -3.418 1.00 91.88 126 GLU A O 1
ATOM 1028 N N . VAL A 1 127 ? 0.316 -5.249 -4.825 1.00 92.69 127 VAL A N 1
ATOM 1029 C CA . VAL A 1 127 ? -0.643 -4.882 -3.776 1.00 92.69 127 VAL A CA 1
ATOM 1030 C C . VAL A 1 127 ? -1.298 -6.140 -3.209 1.00 92.69 127 VAL A C 1
ATOM 1032 O O . VAL A 1 127 ? -1.935 -6.901 -3.938 1.00 92.69 127 VAL A O 1
ATOM 1035 N N . MET A 1 128 ? -1.222 -6.325 -1.891 1.00 91.12 128 MET A N 1
ATOM 1036 C CA . MET A 1 128 ? -1.862 -7.459 -1.226 1.00 91.12 128 MET A CA 1
ATOM 1037 C C . MET A 1 128 ? -3.198 -7.039 -0.631 1.00 91.12 128 MET A C 1
ATOM 1039 O O . MET A 1 128 ? -3.264 -6.221 0.291 1.00 91.12 128 MET A O 1
ATOM 1043 N N . VAL A 1 129 ? -4.268 -7.641 -1.144 1.00 90.69 129 VAL A N 1
ATOM 1044 C CA . VAL A 1 129 ? -5.616 -7.503 -0.597 1.00 90.69 129 VAL A CA 1
ATOM 1045 C C . VAL A 1 129 ? -5.997 -8.807 0.083 1.00 90.69 129 VAL A C 1
ATOM 1047 O O . VAL A 1 129 ? -6.060 -9.855 -0.553 1.00 90.69 129 VAL A O 1
ATOM 1050 N N . PHE A 1 130 ? -6.289 -8.732 1.374 1.00 89.38 130 PHE A N 1
ATOM 1051 C CA . PHE A 1 130 ? -6.777 -9.851 2.161 1.00 89.38 130 PHE A CA 1
ATOM 1052 C C . PHE A 1 130 ? -8.141 -9.492 2.726 1.00 89.38 130 PHE A C 1
ATOM 1054 O O . PHE A 1 130 ? -8.284 -8.449 3.362 1.00 89.38 130 PHE A O 1
ATOM 1061 N N . ARG A 1 131 ? -9.145 -10.347 2.479 1.00 88.06 131 ARG A N 1
ATOM 1062 C CA . ARG A 1 131 ? -10.506 -10.178 3.017 1.00 88.06 131 ARG A CA 1
ATOM 1063 C C . ARG A 1 131 ? -10.993 -8.731 2.854 1.00 88.06 131 ARG A C 1
ATOM 1065 O O . ARG A 1 131 ? -11.192 -8.007 3.819 1.00 88.06 131 ARG A O 1
ATOM 1072 N N . ASN A 1 132 ? -11.082 -8.288 1.597 1.00 90.38 132 ASN A N 1
ATOM 1073 C CA . ASN A 1 132 ? -11.535 -6.950 1.188 1.00 90.38 132 ASN A CA 1
ATOM 1074 C C . ASN A 1 132 ? -10.716 -5.746 1.702 1.00 90.38 132 ASN A C 1
ATOM 1076 O O . ASN A 1 132 ? -11.120 -4.607 1.462 1.00 90.38 132 ASN A O 1
ATOM 1080 N N . THR A 1 133 ? -9.561 -5.969 2.329 1.00 91.88 133 THR A N 1
ATOM 1081 C CA . THR A 1 133 ? -8.689 -4.908 2.841 1.00 91.88 133 THR A CA 1
ATOM 1082 C C . THR A 1 133 ? -7.311 -4.997 2.217 1.00 91.88 133 THR A C 1
ATOM 1084 O O . THR A 1 133 ? -6.694 -6.059 2.196 1.00 91.88 133 THR A O 1
ATOM 1087 N N . THR A 1 134 ? -6.802 -3.870 1.722 1.00 92.75 134 THR A N 1
ATOM 1088 C CA . THR A 1 134 ? -5.385 -3.758 1.375 1.00 92.75 134 THR A CA 1
ATOM 1089 C C . THR A 1 134 ? -4.580 -3.872 2.662 1.00 92.75 134 THR A C 1
ATOM 1091 O O . THR A 1 134 ? -4.695 -3.009 3.524 1.00 92.75 134 THR A O 1
ATOM 1094 N N . VAL A 1 135 ? -3.808 -4.948 2.803 1.00 90.12 135 VAL A N 1
ATOM 1095 C CA . VAL A 1 135 ? -2.944 -5.204 3.968 1.00 90.12 135 VAL A CA 1
ATOM 1096 C C . VAL A 1 135 ? -1.488 -4.854 3.685 1.00 90.12 135 VAL A C 1
ATOM 1098 O O . VAL A 1 135 ? -0.723 -4.624 4.614 1.00 90.12 135 VAL A O 1
ATOM 1101 N N . ARG A 1 136 ? -1.124 -4.760 2.402 1.00 90.38 136 ARG A N 1
ATOM 1102 C CA . ARG A 1 136 ? 0.183 -4.302 1.943 1.00 90.38 136 ARG A CA 1
ATOM 1103 C C . ARG A 1 136 ? 0.032 -3.458 0.689 1.00 90.38 136 ARG A C 1
ATOM 1105 O O . ARG A 1 136 ? -0.723 -3.831 -0.213 1.00 90.38 136 ARG A O 1
ATOM 1112 N N . ALA A 1 137 ? 0.772 -2.358 0.610 1.00 92.31 137 ALA A N 1
ATOM 1113 C CA . ALA A 1 137 ? 0.950 -1.665 -0.655 1.00 92.31 137 ALA A CA 1
ATOM 1114 C C . ALA A 1 137 ? 1.844 -2.452 -1.609 1.00 92.31 137 ALA A C 1
ATOM 1116 O O . ALA A 1 137 ? 2.660 -3.271 -1.198 1.00 92.31 137 ALA A O 1
ATOM 1117 N N . GLY A 1 138 ? 1.686 -2.139 -2.887 1.00 93.19 138 GLY A N 1
ATOM 1118 C CA . GLY A 1 138 ? 2.624 -2.537 -3.917 1.00 93.19 138 GLY A CA 1
ATOM 1119 C C . GLY A 1 138 ? 3.720 -1.491 -4.099 1.00 93.19 138 GLY A C 1
ATOM 1120 O O . GLY A 1 138 ? 3.507 -0.299 -3.848 1.00 93.19 138 GLY A O 1
ATOM 1121 N N . TYR A 1 139 ? 4.872 -1.950 -4.568 1.00 93.25 139 TYR A N 1
ATOM 1122 C CA . TYR A 1 139 ? 6.081 -1.172 -4.798 1.00 93.25 139 TYR A CA 1
ATOM 1123 C C . TYR A 1 139 ? 6.586 -1.439 -6.208 1.00 93.25 139 TYR A C 1
ATOM 1125 O O . TYR A 1 139 ? 6.665 -2.581 -6.642 1.00 93.25 139 TYR A O 1
ATOM 1133 N N . CYS A 1 140 ? 6.948 -0.384 -6.931 1.00 93.94 140 CYS A N 1
ATOM 1134 C CA . CYS A 1 140 ? 7.502 -0.528 -8.272 1.00 93.94 140 CYS A CA 1
ATOM 1135 C C . CYS A 1 140 ? 8.962 -0.978 -8.189 1.00 93.94 140 CYS A C 1
ATOM 1137 O O . CYS A 1 140 ? 9.780 -0.274 -7.606 1.00 93.94 140 CYS A O 1
ATOM 1139 N N . ILE A 1 141 ? 9.289 -2.113 -8.805 1.0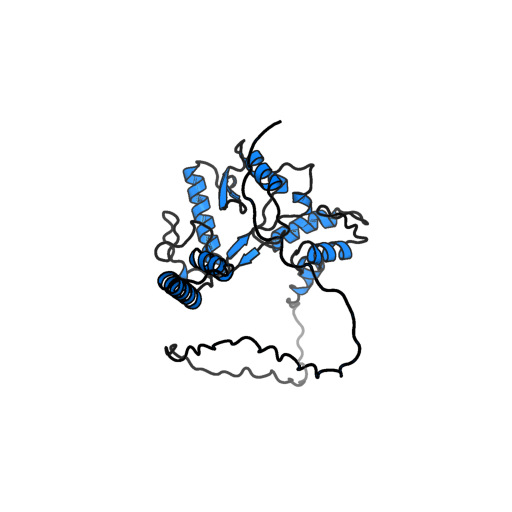0 92.81 141 ILE A N 1
ATOM 1140 C CA . ILE A 1 141 ? 10.634 -2.710 -8.785 1.00 92.81 141 ILE A CA 1
ATOM 1141 C C . ILE A 1 141 ? 11.669 -1.779 -9.424 1.00 92.81 141 ILE A C 1
ATOM 1143 O O . ILE A 1 141 ? 12.764 -1.617 -8.899 1.00 92.81 141 ILE A O 1
ATOM 1147 N N . GLU A 1 142 ? 11.298 -1.092 -10.503 1.00 93.69 142 GLU A N 1
ATOM 1148 C CA . GLU A 1 142 ? 12.175 -0.140 -11.187 1.00 93.69 142 GLU A CA 1
ATOM 1149 C C . GLU A 1 142 ? 12.480 1.076 -10.303 1.00 93.69 142 GLU A C 1
ATOM 1151 O O . GLU A 1 142 ? 13.624 1.499 -10.211 1.00 93.69 142 GLU A O 1
ATOM 1156 N N . CYS A 1 143 ? 11.492 1.607 -9.575 1.00 94.06 143 CYS A N 1
ATOM 1157 C CA . CYS A 1 143 ? 11.739 2.696 -8.627 1.00 94.06 143 CYS A CA 1
ATOM 1158 C C . CYS A 1 143 ? 12.481 2.225 -7.380 1.00 94.06 143 CYS A C 1
ATOM 1160 O O . CYS A 1 143 ? 13.362 2.936 -6.911 1.00 94.06 143 CYS A O 1
ATOM 1162 N N . LEU A 1 144 ? 12.142 1.055 -6.839 1.00 92.19 144 LEU A N 1
ATOM 1163 C CA . LEU A 1 144 ? 12.692 0.574 -5.576 1.00 92.19 144 LEU A CA 1
ATOM 1164 C C . LEU A 1 144 ? 14.208 0.371 -5.657 1.00 92.19 144 LEU A C 1
ATOM 1166 O O . LEU A 1 144 ? 14.914 0.658 -4.690 1.00 92.19 144 LEU A O 1
ATOM 1170 N N . TRP A 1 145 ? 14.709 -0.065 -6.813 1.00 91.00 145 TRP A N 1
ATOM 1171 C CA . TRP A 1 145 ? 16.124 -0.368 -7.042 1.00 91.00 145 TRP A CA 1
ATOM 1172 C C . TRP A 1 145 ? 16.889 0.727 -7.803 1.00 91.00 145 TRP A C 1
ATOM 1174 O O . TRP A 1 145 ? 18.083 0.583 -8.064 1.00 91.00 145 TRP A O 1
ATOM 1184 N N . ASP A 1 146 ? 16.246 1.855 -8.106 1.00 91.94 146 ASP A N 1
ATOM 1185 C CA . ASP A 1 146 ? 16.894 3.003 -8.741 1.00 91.94 146 ASP A CA 1
ATOM 1186 C C . ASP A 1 146 ? 17.676 3.835 -7.714 1.00 91.94 146 ASP A C 1
ATOM 1188 O O . ASP A 1 146 ? 17.133 4.690 -7.011 1.00 91.94 146 ASP A O 1
ATOM 1192 N N . ASN A 1 147 ? 18.988 3.601 -7.645 1.00 90.44 147 ASN A N 1
ATOM 1193 C CA . ASN A 1 147 ? 19.892 4.306 -6.732 1.00 90.44 147 ASN A CA 1
ATOM 1194 C C . ASN A 1 147 ? 20.067 5.801 -7.051 1.00 90.44 147 ASN A C 1
ATOM 1196 O O . ASN A 1 147 ? 20.683 6.510 -6.259 1.00 90.44 147 ASN A O 1
ATOM 1200 N N . LYS A 1 148 ? 19.544 6.299 -8.180 1.00 93.06 148 LYS A N 1
ATOM 1201 C CA . LYS A 1 148 ? 19.550 7.737 -8.492 1.00 93.06 148 LYS A CA 1
ATOM 1202 C C . LYS A 1 148 ? 18.425 8.486 -7.775 1.00 93.06 148 LYS A C 1
ATOM 1204 O O . LYS A 1 148 ? 18.448 9.713 -7.720 1.00 93.06 148 LYS A O 1
ATOM 1209 N N . LYS A 1 149 ? 17.434 7.765 -7.245 1.00 92.88 149 LYS A N 1
ATOM 1210 C CA . LYS A 1 149 ? 16.306 8.324 -6.495 1.00 92.88 149 LYS A CA 1
ATOM 1211 C C . LYS A 1 149 ? 16.572 8.296 -4.995 1.00 92.88 149 LYS A C 1
ATOM 1213 O O . LYS A 1 149 ? 17.248 7.411 -4.476 1.00 92.88 149 LYS A O 1
ATOM 1218 N N . ASN A 1 150 ? 15.965 9.250 -4.299 1.00 93.00 150 ASN A N 1
ATOM 1219 C CA . ASN A 1 150 ? 15.931 9.272 -2.842 1.00 93.00 150 ASN A CA 1
ATOM 1220 C C . ASN A 1 150 ? 15.000 8.166 -2.295 1.00 93.00 150 ASN A C 1
ATOM 1222 O O . ASN A 1 150 ? 14.170 7.613 -3.025 1.00 93.00 150 ASN A O 1
ATOM 1226 N N . ALA A 1 151 ? 15.145 7.808 -1.024 1.00 92.06 151 ALA A N 1
ATOM 1227 C CA . ALA A 1 151 ? 14.419 6.726 -0.376 1.00 92.06 151 ALA A CA 1
ATOM 1228 C C . ALA A 1 151 ? 12.900 6.909 -0.455 1.00 92.06 151 ALA A C 1
ATOM 1230 O O . ALA A 1 151 ? 12.195 5.944 -0.749 1.00 92.06 151 ALA A O 1
ATOM 1231 N N . VAL A 1 152 ? 12.387 8.133 -0.288 1.00 91.50 152 VAL A N 1
ATOM 1232 C CA . VAL A 1 152 ? 10.947 8.419 -0.418 1.00 91.50 152 VAL A CA 1
ATOM 1233 C C . VAL A 1 152 ? 10.425 8.097 -1.822 1.00 91.50 152 VAL A C 1
ATOM 1235 O O . VAL A 1 152 ? 9.357 7.499 -1.965 1.00 91.50 152 VAL A O 1
ATOM 1238 N N . ALA A 1 153 ? 11.158 8.480 -2.870 1.00 92.00 153 ALA A N 1
ATOM 1239 C CA . ALA A 1 153 ? 10.772 8.217 -4.253 1.00 92.00 153 ALA A CA 1
ATOM 1240 C C . ALA A 1 153 ? 10.899 6.729 -4.613 1.00 92.00 153 ALA A C 1
ATOM 1242 O O . ALA A 1 153 ? 10.046 6.201 -5.331 1.00 92.00 153 ALA A O 1
ATOM 1243 N N . ARG A 1 154 ? 11.923 6.045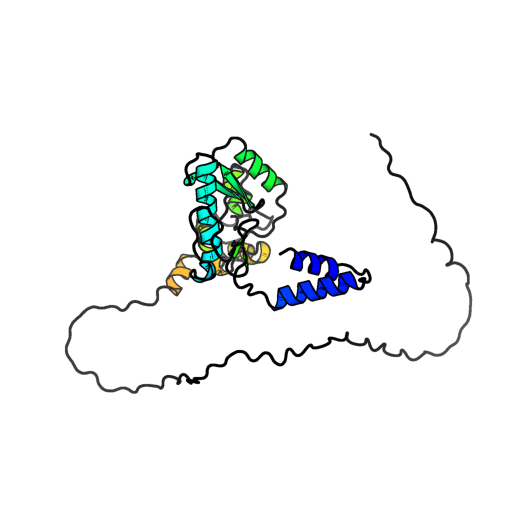 -4.090 1.00 92.81 154 ARG A N 1
ATOM 1244 C CA . ARG A 1 154 ? 12.119 4.597 -4.262 1.00 92.81 154 ARG A CA 1
ATOM 1245 C C . ARG A 1 154 ? 11.007 3.791 -3.593 1.00 92.81 154 ARG A C 1
ATOM 1247 O O . ARG A 1 154 ? 10.446 2.887 -4.203 1.00 92.81 154 ARG A O 1
ATOM 1254 N N . MET A 1 155 ? 10.629 4.168 -2.373 1.00 90.75 155 MET A N 1
ATOM 1255 C CA . MET A 1 155 ? 9.576 3.527 -1.577 1.00 90.75 155 MET A CA 1
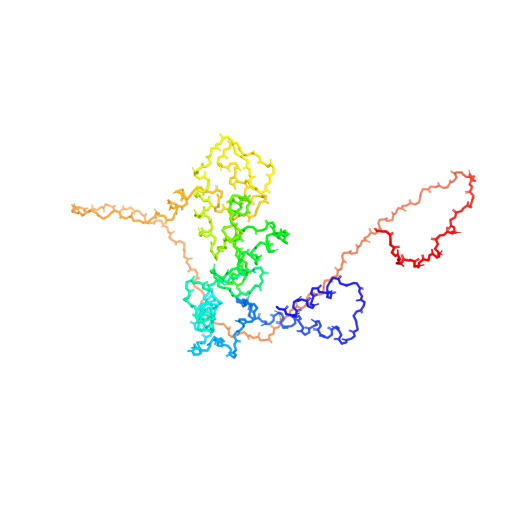ATOM 1256 C C . MET A 1 155 ? 8.163 4.032 -1.890 1.00 90.75 155 MET A C 1
ATOM 1258 O O . MET A 1 155 ? 7.247 3.902 -1.071 1.00 90.75 155 MET A O 1
ATOM 1262 N N . ARG A 1 156 ? 7.941 4.607 -3.077 1.00 91.56 156 ARG A N 1
ATOM 1263 C CA . ARG A 1 156 ? 6.605 5.044 -3.481 1.00 91.56 156 ARG A CA 1
ATOM 1264 C C . ARG A 1 156 ? 5.631 3.864 -3.430 1.00 91.56 156 ARG A C 1
ATOM 1266 O O . ARG A 1 156 ? 5.740 2.916 -4.204 1.00 91.56 156 ARG A O 1
ATOM 1273 N N . SER A 1 157 ? 4.657 3.966 -2.532 1.00 92.12 157 SER A N 1
ATOM 1274 C CA . SER A 1 157 ? 3.654 2.936 -2.292 1.00 92.12 157 SER A CA 1
ATOM 1275 C C . SER A 1 157 ? 2.407 3.139 -3.151 1.00 92.12 157 SER A C 1
ATOM 1277 O O . SER A 1 157 ? 1.944 4.262 -3.380 1.00 92.12 157 SER A O 1
ATOM 1279 N N . PHE A 1 158 ? 1.839 2.027 -3.611 1.00 93.44 158 PHE A N 1
ATOM 1280 C CA . PHE A 1 158 ? 0.612 1.987 -4.395 1.00 93.44 158 PHE A CA 1
ATOM 1281 C C . PHE A 1 158 ? -0.448 1.170 -3.662 1.00 93.44 158 PHE A C 1
ATOM 1283 O O . PHE A 1 158 ? -0.226 0.019 -3.299 1.00 93.44 158 PHE A O 1
ATOM 1290 N N . ASN A 1 159 ? -1.636 1.747 -3.477 1.00 91.19 159 ASN A N 1
ATOM 1291 C CA . ASN A 1 159 ? -2.737 1.079 -2.769 1.00 91.19 159 ASN A CA 1
ATOM 1292 C C . ASN A 1 159 ? -3.646 0.266 -3.708 1.00 91.19 159 ASN A C 1
ATOM 1294 O O . ASN A 1 159 ? -4.574 -0.397 -3.246 1.00 91.19 159 ASN A O 1
ATOM 1298 N N . ARG A 1 160 ? -3.427 0.361 -5.026 1.00 91.12 160 ARG A N 1
ATOM 1299 C CA . ARG A 1 160 ? -4.200 -0.328 -6.066 1.00 91.12 160 ARG A CA 1
ATOM 1300 C C . ARG A 1 160 ? -3.262 -0.899 -7.120 1.00 91.12 160 ARG A C 1
ATOM 1302 O O . ARG A 1 160 ? -2.441 -0.165 -7.667 1.00 91.12 160 ARG A O 1
ATOM 1309 N N . SER A 1 161 ? -3.458 -2.168 -7.471 1.00 91.62 161 SER A N 1
ATOM 1310 C CA . SER A 1 161 ? -2.680 -2.841 -8.520 1.00 91.62 161 SER A CA 1
ATOM 1311 C C . SER A 1 161 ? -2.788 -2.140 -9.871 1.00 91.62 161 SER A C 1
ATOM 1313 O O . SER A 1 161 ? -1.845 -2.136 -10.651 1.00 91.62 161 SER A O 1
ATOM 1315 N N . THR A 1 162 ? -3.924 -1.495 -10.160 1.00 91.88 162 THR A N 1
ATOM 1316 C CA . THR A 1 162 ? -4.092 -0.715 -11.393 1.00 91.88 162 THR A CA 1
ATOM 1317 C C . THR A 1 162 ? -3.133 0.462 -11.467 1.00 91.88 162 THR A C 1
ATOM 1319 O O . THR A 1 162 ? -2.591 0.725 -12.535 1.00 91.88 162 THR A O 1
ATOM 1322 N N . ASP A 1 163 ? -2.922 1.148 -10.345 1.00 93.81 163 ASP A N 1
ATOM 1323 C CA . ASP A 1 163 ? -2.101 2.355 -10.283 1.00 93.81 163 ASP A CA 1
ATOM 1324 C C . ASP A 1 163 ? -0.619 1.972 -10.343 1.00 93.81 163 ASP A C 1
ATOM 1326 O O . ASP A 1 163 ? 0.137 2.581 -11.095 1.00 93.81 163 ASP A O 1
ATOM 1330 N N . LEU A 1 164 ? -0.237 0.900 -9.635 1.00 94.75 164 LEU A N 1
ATOM 1331 C CA . LEU A 1 164 ? 1.094 0.296 -9.725 1.00 94.75 164 LEU A CA 1
ATOM 1332 C C . LEU A 1 164 ? 1.417 -0.140 -11.157 1.00 94.75 164 LEU A C 1
ATOM 1334 O O . LEU A 1 164 ? 2.457 0.225 -11.693 1.00 94.75 164 LEU A O 1
ATOM 1338 N N . ARG A 1 165 ? 0.506 -0.885 -11.794 1.00 93.06 165 ARG A N 1
ATOM 1339 C CA . ARG A 1 165 ? 0.672 -1.363 -13.171 1.00 93.06 165 ARG A CA 1
ATOM 1340 C C . ARG A 1 165 ? 0.821 -0.211 -14.157 1.00 93.06 165 ARG A C 1
ATOM 1342 O O . ARG A 1 165 ? 1.670 -0.280 -15.034 1.00 93.06 165 ARG A O 1
ATOM 1349 N N . ASN A 1 166 ? -0.009 0.825 -14.037 1.00 93.06 166 ASN A N 1
ATOM 1350 C CA . ASN A 1 166 ? 0.075 1.982 -14.927 1.00 93.06 166 ASN A CA 1
ATOM 1351 C C . ASN A 1 166 ? 1.410 2.720 -14.753 1.00 93.06 166 ASN A C 1
ATOM 1353 O O . ASN A 1 166 ? 2.002 3.107 -15.749 1.00 93.06 166 ASN A O 1
ATOM 1357 N N . HIS A 1 167 ? 1.904 2.862 -13.521 1.00 95.00 167 HIS A N 1
ATOM 1358 C CA . HIS A 1 167 ? 3.216 3.457 -13.277 1.00 95.00 167 HIS A CA 1
ATOM 1359 C C . HIS A 1 167 ? 4.369 2.587 -13.801 1.00 95.00 167 HIS A C 1
ATOM 1361 O O . HIS A 1 167 ? 5.326 3.094 -14.371 1.00 95.00 167 HIS A O 1
ATOM 1367 N N . LEU A 1 168 ? 4.290 1.266 -13.633 1.00 93.94 168 LEU A N 1
ATOM 1368 C CA . LEU A 1 168 ? 5.301 0.351 -14.162 1.00 93.94 168 LEU A CA 1
ATOM 1369 C C . LEU A 1 168 ? 5.351 0.379 -15.698 1.00 93.94 168 LEU A C 1
ATOM 1371 O O . LEU A 1 168 ? 6.422 0.241 -16.278 1.00 93.94 168 LEU A O 1
ATOM 1375 N N . GLU A 1 169 ? 4.210 0.601 -16.354 1.00 93.56 169 GLU A N 1
ATOM 1376 C CA . GLU A 1 169 ? 4.132 0.752 -17.809 1.00 93.56 169 GLU A CA 1
ATOM 1377 C C . GLU A 1 169 ? 4.970 1.931 -18.325 1.00 93.56 169 GLU A C 1
ATOM 1379 O O . GLU A 1 169 ? 5.572 1.801 -19.387 1.00 93.56 169 GLU A O 1
ATOM 1384 N N . GLU A 1 170 ? 5.067 3.031 -17.567 1.00 94.25 170 GLU A N 1
ATOM 1385 C CA . GLU A 1 170 ? 5.922 4.184 -17.902 1.00 94.25 170 GLU A CA 1
ATOM 1386 C C . GLU A 1 170 ? 7.381 3.721 -18.058 1.00 94.25 170 GLU A C 1
ATOM 1388 O O . GLU A 1 170 ? 7.978 3.899 -19.118 1.00 94.25 170 GLU A O 1
ATOM 1393 N N . HIS A 1 171 ? 7.904 2.981 -17.072 1.00 94.38 171 HIS A N 1
ATOM 1394 C CA . HIS A 1 171 ? 9.262 2.419 -17.127 1.00 94.38 171 HIS A CA 1
ATOM 1395 C C . HIS A 1 171 ? 9.447 1.418 -18.265 1.00 94.38 171 HIS A C 1
ATOM 1397 O O . HIS A 1 171 ? 10.478 1.419 -18.928 1.00 94.38 171 HIS A O 1
ATOM 1403 N N . ILE A 1 172 ? 8.465 0.543 -18.497 1.00 92.88 172 ILE A N 1
ATOM 1404 C CA . ILE A 1 172 ? 8.554 -0.463 -19.563 1.00 92.88 172 ILE A CA 1
ATOM 1405 C C . ILE A 1 172 ? 8.579 0.211 -20.942 1.00 92.88 172 ILE A C 1
ATOM 1407 O O . ILE A 1 172 ? 9.290 -0.259 -21.826 1.00 92.88 172 ILE A O 1
ATOM 1411 N N . SER A 1 173 ? 7.823 1.296 -21.129 1.00 91.75 173 SER A N 1
ATOM 1412 C CA . SER A 1 173 ? 7.761 2.028 -22.400 1.00 91.75 173 SER A CA 1
ATOM 1413 C C . SER A 1 173 ? 9.052 2.778 -22.739 1.00 91.75 173 SER A C 1
ATOM 1415 O O . SER A 1 173 ? 9.361 2.961 -23.913 1.00 91.75 173 SER A O 1
ATOM 1417 N N . GLU A 1 174 ? 9.822 3.166 -21.722 1.00 93.19 174 GLU A N 1
ATOM 1418 C CA . GLU A 1 174 ? 11.098 3.872 -21.870 1.00 93.19 174 GLU A CA 1
ATOM 1419 C C . GLU A 1 174 ? 12.297 2.921 -22.041 1.00 93.19 174 GLU A C 1
ATOM 1421 O O . GLU A 1 174 ? 13.390 3.358 -22.410 1.00 93.19 174 GLU A O 1
ATOM 1426 N N . LYS A 1 175 ? 12.125 1.616 -21.785 1.00 92.88 175 LYS A N 1
ATOM 1427 C CA . LYS A 1 175 ? 13.206 0.630 -21.904 1.00 92.88 175 LYS A CA 1
ATOM 1428 C C . LYS A 1 175 ? 13.539 0.321 -23.363 1.00 92.88 175 LYS A C 1
ATOM 1430 O O . LYS A 1 175 ? 12.669 0.050 -24.188 1.00 92.88 175 LYS A O 1
ATOM 1435 N N . SER A 1 176 ? 14.838 0.253 -23.640 1.00 94.62 176 SER A N 1
ATOM 1436 C CA . SER A 1 176 ? 15.384 -0.412 -24.820 1.00 94.62 176 SER A CA 1
ATOM 1437 C C . SER A 1 176 ? 15.664 -1.887 -24.523 1.00 94.62 176 SER A C 1
ATOM 1439 O O . SER A 1 176 ? 15.980 -2.254 -23.388 1.00 94.62 176 SER A O 1
ATOM 1441 N N . TRP A 1 177 ? 15.547 -2.726 -25.553 1.00 94.62 177 TRP A N 1
ATOM 1442 C CA . TRP A 1 177 ? 15.756 -4.171 -25.463 1.00 94.62 177 TRP A CA 1
ATOM 1443 C C . TRP A 1 177 ? 17.029 -4.585 -26.212 1.00 94.62 177 TRP A C 1
ATOM 1445 O O . TRP A 1 177 ? 17.295 -4.030 -27.282 1.00 94.62 177 TRP A O 1
ATOM 1455 N N . PRO A 1 178 ? 17.809 -5.550 -25.690 1.00 94.75 178 PRO A N 1
ATOM 1456 C CA . PRO A 1 178 ? 17.603 -6.286 -24.436 1.00 94.75 178 PRO A CA 1
ATOM 1457 C C . PRO A 1 178 ? 17.838 -5.420 -23.187 1.00 94.75 178 PRO A C 1
ATOM 1459 O O . PRO A 1 178 ? 18.638 -4.485 -23.208 1.00 94.75 178 PRO A O 1
ATOM 1462 N N . SER A 1 179 ? 17.155 -5.742 -22.085 1.00 94.88 179 SER A N 1
ATOM 1463 C CA . SER A 1 179 ? 17.215 -4.959 -20.843 1.00 94.88 179 SER A CA 1
ATOM 1464 C C . SER A 1 179 ? 17.398 -5.837 -19.615 1.00 94.88 179 SER A C 1
ATOM 1466 O O . SER A 1 179 ? 16.805 -6.909 -19.507 1.00 94.88 179 SER A O 1
ATOM 1468 N N . LYS A 1 180 ? 18.189 -5.359 -18.653 1.00 94.38 180 LYS A N 1
ATOM 1469 C CA . LYS A 1 180 ? 18.364 -6.020 -17.357 1.00 94.38 180 LYS A CA 1
ATOM 1470 C C . LYS A 1 180 ? 17.199 -5.681 -16.420 1.00 94.38 180 LYS A C 1
ATOM 1472 O O . LYS A 1 180 ? 16.755 -4.532 -16.364 1.00 94.38 180 LYS A O 1
ATOM 1477 N N . CYS A 1 181 ? 16.739 -6.666 -15.653 1.00 93.38 181 CYS A N 1
ATOM 1478 C CA . CYS A 1 181 ? 15.806 -6.443 -14.554 1.00 93.38 181 CYS A CA 1
ATOM 1479 C C . CYS A 1 181 ? 16.475 -5.666 -13.410 1.00 93.38 181 CYS A C 1
ATOM 1481 O O . CYS A 1 181 ? 17.594 -5.972 -13.009 1.00 93.38 181 CYS A O 1
ATOM 1483 N N . SER A 1 182 ? 15.785 -4.671 -12.852 1.00 90.12 182 SER A N 1
ATOM 1484 C CA . SER A 1 182 ? 16.350 -3.834 -11.785 1.00 90.12 182 SER A CA 1
ATOM 1485 C C . SER A 1 182 ? 16.494 -4.564 -10.443 1.00 90.12 182 SER A C 1
ATOM 1487 O O . SER A 1 182 ? 17.360 -4.208 -9.650 1.00 90.12 182 SER A O 1
ATOM 1489 N N . GLY A 1 183 ? 15.691 -5.605 -10.191 1.00 87.00 183 GLY A N 1
ATOM 1490 C CA . GLY A 1 183 ? 15.728 -6.368 -8.937 1.00 87.00 183 GLY A CA 1
ATOM 1491 C C . GLY A 1 183 ? 16.506 -7.686 -8.988 1.00 87.00 183 GLY A C 1
ATOM 1492 O O . GLY A 1 183 ? 16.594 -8.364 -7.967 1.00 87.00 183 GLY A O 1
ATOM 1493 N N . CYS A 1 184 ? 17.045 -8.092 -10.144 1.00 90.31 184 CYS A N 1
ATOM 1494 C CA . CYS A 1 184 ? 17.830 -9.324 -10.259 1.00 90.31 184 CYS A CA 1
ATOM 1495 C C . CYS A 1 184 ? 18.812 -9.291 -11.447 1.00 90.31 184 CYS A C 1
ATOM 1497 O O . CYS A 1 184 ? 18.970 -8.284 -12.130 1.00 90.31 184 CYS A O 1
ATOM 1499 N N . SER A 1 185 ? 19.517 -10.396 -11.697 1.00 91.38 185 SER A N 1
ATOM 1500 C CA . SER A 1 185 ? 20.503 -10.485 -12.788 1.00 91.38 185 SER A CA 1
ATOM 1501 C C . SER A 1 185 ? 19.928 -10.947 -14.132 1.00 91.38 185 SER A C 1
ATOM 1503 O O . SER A 1 185 ? 20.692 -11.120 -15.077 1.00 91.38 185 SER A O 1
ATOM 1505 N N . HIS A 1 186 ? 18.611 -11.144 -14.237 1.00 93.69 186 HIS A N 1
ATOM 1506 C CA . HIS A 1 186 ? 17.967 -11.568 -15.479 1.00 93.69 186 HIS A CA 1
ATOM 1507 C C . HIS A 1 186 ? 18.029 -10.466 -16.549 1.00 93.69 186 HIS A C 1
ATOM 1509 O O . HIS A 1 186 ? 17.844 -9.282 -16.252 1.00 93.69 186 HIS A O 1
ATOM 1515 N N . ILE A 1 187 ? 18.290 -10.869 -17.792 1.00 96.38 187 ILE A N 1
ATOM 1516 C CA . ILE A 1 187 ? 18.290 -10.003 -18.972 1.00 96.38 187 ILE A CA 1
ATOM 1517 C C . ILE A 1 187 ? 17.176 -10.498 -19.875 1.00 96.38 187 ILE A C 1
ATOM 1519 O O . ILE A 1 187 ? 17.228 -11.636 -20.336 1.00 96.38 187 ILE A O 1
ATOM 1523 N N . SER A 1 188 ? 16.206 -9.631 -20.128 1.00 96.50 188 SER A N 1
ATOM 1524 C CA . SER A 1 188 ? 15.091 -9.944 -21.005 1.00 96.50 188 SER A CA 1
ATOM 1525 C C . SER A 1 188 ? 15.381 -9.471 -22.421 1.00 96.50 188 SER A C 1
ATOM 1527 O O . SER A 1 188 ? 15.918 -8.377 -22.636 1.00 96.50 188 SER A O 1
ATOM 1529 N N . THR A 1 189 ? 15.038 -10.313 -23.386 1.00 95.75 189 THR A N 1
ATOM 1530 C CA . THR A 1 189 ? 15.320 -10.080 -24.811 1.00 95.75 189 THR A CA 1
ATOM 1531 C C . THR A 1 189 ? 14.325 -9.131 -25.459 1.00 95.75 189 THR A C 1
ATOM 1533 O O . THR A 1 189 ? 14.693 -8.374 -26.356 1.00 95.75 189 THR A O 1
ATOM 1536 N N . ASP A 1 190 ? 13.091 -9.126 -24.965 1.00 95.12 190 ASP A N 1
ATOM 1537 C CA . ASP A 1 190 ? 12.028 -8.240 -25.400 1.00 95.12 190 ASP A CA 1
ATOM 1538 C C . ASP A 1 190 ? 11.092 -7.866 -24.238 1.00 95.12 190 ASP A C 1
ATOM 1540 O O . ASP A 1 190 ? 11.249 -8.285 -23.087 1.00 95.12 190 ASP A O 1
ATOM 1544 N N . GLN A 1 191 ? 10.102 -7.033 -24.557 1.00 94.81 191 GLN A N 1
ATOM 1545 C CA . GLN A 1 191 ? 9.132 -6.530 -23.595 1.00 94.81 191 GLN A CA 1
ATOM 1546 C C . GLN A 1 191 ? 8.229 -7.618 -23.001 1.00 94.81 191 GLN A C 1
ATOM 1548 O O . GLN A 1 191 ? 7.794 -7.484 -21.857 1.00 94.81 191 GLN A O 1
ATOM 1553 N N . GLN A 1 192 ? 7.877 -8.645 -23.774 1.00 94.06 192 GLN A N 1
ATOM 1554 C CA . GLN A 1 192 ? 6.970 -9.699 -23.327 1.00 94.06 192 GLN A CA 1
ATOM 1555 C C . GLN A 1 192 ? 7.684 -10.623 -22.339 1.00 94.06 192 GLN A C 1
ATOM 1557 O O . GLN A 1 192 ? 7.156 -10.853 -21.252 1.00 94.06 192 GLN A O 1
ATOM 1562 N N . ASP A 1 193 ? 8.905 -11.036 -22.675 1.00 95.12 193 ASP A N 1
ATOM 1563 C CA . ASP A 1 193 ? 9.808 -11.811 -21.819 1.00 95.12 193 ASP A CA 1
ATOM 1564 C C . ASP A 1 193 ? 10.014 -11.121 -20.459 1.00 95.12 193 ASP A C 1
ATOM 1566 O O . ASP A 1 193 ? 9.810 -11.709 -19.396 1.00 95.12 193 ASP A O 1
ATOM 1570 N N . TYR A 1 194 ? 10.259 -9.807 -20.467 1.00 95.44 194 TYR A N 1
ATOM 1571 C CA . TYR A 1 194 ? 10.383 -9.032 -19.232 1.00 95.44 194 TYR A CA 1
ATOM 1572 C C . TYR A 1 194 ? 9.109 -9.036 -18.377 1.00 95.44 194 TYR A C 1
ATOM 1574 O O . TYR A 1 194 ? 9.171 -9.168 -17.154 1.00 95.44 194 TYR A O 1
ATOM 1582 N N . ARG A 1 195 ? 7.928 -8.901 -18.991 1.00 94.50 195 ARG A N 1
ATOM 1583 C CA . ARG A 1 195 ? 6.657 -8.921 -18.245 1.00 94.50 195 ARG A CA 1
ATOM 1584 C C . ARG A 1 195 ? 6.353 -10.291 -17.649 1.00 94.50 195 ARG A C 1
ATOM 1586 O O . ARG A 1 195 ? 5.766 -10.358 -16.569 1.00 94.50 195 ARG A O 1
ATOM 1593 N N . GLU A 1 196 ? 6.703 -11.360 -18.352 1.00 94.06 196 GLU A N 1
ATOM 1594 C CA . GLU A 1 196 ? 6.570 -12.734 -17.863 1.00 94.06 196 GLU A CA 1
ATOM 1595 C C . GLU A 1 196 ? 7.518 -12.969 -16.689 1.00 94.06 196 GLU A C 1
ATOM 1597 O O . GLU A 1 196 ? 7.069 -13.375 -15.618 1.00 94.06 196 GLU A O 1
ATOM 1602 N N . HIS A 1 197 ? 8.775 -12.543 -16.815 1.00 94.69 197 HIS A N 1
ATOM 1603 C CA . HIS A 1 197 ? 9.742 -12.558 -15.722 1.00 94.69 197 HIS A CA 1
ATOM 1604 C C . HIS A 1 197 ? 9.241 -11.816 -14.468 1.00 94.69 197 HIS A C 1
ATOM 1606 O O . HIS A 1 197 ? 9.329 -12.341 -13.356 1.00 94.69 197 HIS A O 1
ATOM 1612 N N . LEU A 1 198 ? 8.667 -10.617 -14.623 1.00 93.19 198 LEU A N 1
ATOM 1613 C CA . LEU A 1 198 ? 8.091 -9.864 -13.504 1.00 93.19 198 LEU A CA 1
ATOM 1614 C C . LEU A 1 198 ? 6.961 -10.624 -12.792 1.00 93.19 198 LEU A C 1
ATOM 1616 O O . LEU A 1 198 ? 6.841 -10.555 -11.568 1.00 93.19 198 LEU A O 1
ATOM 1620 N N . HIS A 1 199 ? 6.119 -11.337 -13.533 1.00 92.38 199 HIS A N 1
ATOM 1621 C CA . HIS A 1 199 ? 5.052 -12.144 -12.948 1.00 92.38 199 HIS A CA 1
ATOM 1622 C C . HIS A 1 199 ? 5.606 -13.387 -12.242 1.00 92.38 199 HIS A C 1
ATOM 1624 O O . HIS A 1 199 ? 5.270 -13.636 -11.084 1.00 92.38 199 HIS A O 1
ATOM 1630 N N . ASP A 1 200 ? 6.472 -14.140 -12.915 1.00 92.00 200 ASP A N 1
ATOM 1631 C CA . ASP A 1 200 ? 6.910 -15.456 -12.451 1.00 92.00 200 ASP A CA 1
ATOM 1632 C C . ASP A 1 200 ? 7.920 -15.366 -11.301 1.00 92.00 200 ASP A C 1
ATOM 1634 O O . ASP A 1 200 ? 7.836 -16.135 -10.345 1.00 92.00 200 ASP A O 1
ATOM 1638 N N . VAL A 1 201 ? 8.846 -14.402 -11.361 1.00 91.94 201 VAL A N 1
ATOM 1639 C CA . VAL A 1 201 ? 9.931 -14.244 -10.375 1.00 91.94 201 VAL A CA 1
ATOM 1640 C C . VAL A 1 201 ? 9.598 -13.206 -9.306 1.00 91.94 201 VAL A C 1
ATOM 1642 O O . VAL A 1 201 ? 9.989 -13.359 -8.152 1.00 91.94 201 VAL A O 1
ATOM 1645 N N . HIS A 1 202 ? 8.884 -12.138 -9.670 1.00 90.88 202 HIS A N 1
ATOM 1646 C CA . HIS A 1 202 ? 8.603 -11.013 -8.769 1.00 90.88 202 HIS A CA 1
ATOM 1647 C C . HIS A 1 202 ? 7.130 -10.926 -8.332 1.00 90.88 202 HIS A C 1
ATOM 1649 O O . HIS A 1 202 ? 6.741 -9.971 -7.654 1.00 90.88 202 HIS A O 1
ATOM 1655 N N . HIS A 1 203 ? 6.320 -11.934 -8.679 1.00 89.19 203 HIS A N 1
ATOM 1656 C CA . HIS A 1 203 ? 4.935 -12.122 -8.225 1.00 89.19 203 HIS A CA 1
ATOM 1657 C C . HIS A 1 203 ? 4.005 -10.934 -8.491 1.00 89.19 203 HIS A C 1
ATOM 1659 O O . HIS A 1 203 ? 3.022 -10.710 -7.777 1.00 89.19 203 HIS A O 1
ATOM 1665 N N . TYR A 1 204 ? 4.301 -10.167 -9.536 1.00 90.62 204 TYR A N 1
ATOM 1666 C CA . TYR A 1 204 ? 3.388 -9.157 -10.046 1.00 90.62 204 TYR A CA 1
ATOM 1667 C C . TYR A 1 204 ? 2.099 -9.792 -10.570 1.00 90.62 204 TYR A C 1
ATOM 1669 O O . TYR A 1 204 ? 2.081 -10.940 -11.005 1.00 90.62 204 TYR A O 1
ATOM 1677 N N . ASN A 1 205 ? 0.994 -9.045 -10.565 1.00 88.00 205 ASN A N 1
ATOM 1678 C CA . ASN A 1 205 ? -0.277 -9.554 -11.066 1.00 88.00 205 ASN A CA 1
ATOM 1679 C C . ASN A 1 205 ? -0.183 -9.948 -12.551 1.00 88.00 205 ASN A C 1
ATOM 1681 O O . ASN A 1 205 ? 0.346 -9.195 -13.363 1.00 88.00 205 ASN A O 1
ATOM 1685 N N . LYS A 1 206 ? -0.810 -11.065 -12.944 1.00 86.50 206 LYS A N 1
ATOM 1686 C CA . LYS A 1 206 ? -0.846 -11.559 -14.336 1.00 86.50 206 LYS A CA 1
ATOM 1687 C C . LYS A 1 206 ? -1.334 -10.534 -15.367 1.00 86.50 206 LYS A C 1
ATOM 1689 O O . LYS A 1 206 ? -1.011 -10.626 -16.547 1.00 86.50 206 LYS A O 1
ATOM 1694 N N . ALA A 1 207 ? -2.101 -9.529 -14.948 1.00 84.94 207 ALA A N 1
ATOM 1695 C CA . ALA A 1 207 ? -2.484 -8.412 -15.806 1.00 84.94 207 ALA A CA 1
ATOM 1696 C C . ALA A 1 207 ? -1.286 -7.576 -16.311 1.00 84.94 207 ALA A C 1
ATOM 1698 O O . ALA A 1 207 ? -1.453 -6.837 -17.279 1.00 84.94 207 ALA A O 1
ATOM 1699 N N . ILE A 1 208 ? -0.107 -7.678 -15.684 1.00 81.56 208 ILE A N 1
ATOM 1700 C CA . ILE A 1 208 ? 1.150 -7.056 -16.131 1.00 81.56 208 ILE A CA 1
ATOM 1701 C C . ILE A 1 208 ? 1.737 -7.774 -17.351 1.00 81.56 208 ILE A C 1
ATOM 1703 O O . ILE A 1 208 ? 2.348 -7.108 -18.187 1.00 81.56 208 ILE A O 1
ATOM 1707 N N . CYS A 1 209 ? 1.453 -9.070 -17.530 1.00 80.44 209 CYS A N 1
ATOM 1708 C CA . CYS A 1 209 ? 1.835 -9.854 -18.714 1.00 80.44 209 CYS A CA 1
ATOM 1709 C C . CYS A 1 209 ? 1.132 -9.403 -20.002 1.00 80.44 209 CYS A C 1
ATOM 1711 O O . CYS A 1 209 ? 1.458 -9.893 -21.079 1.00 80.44 209 CYS A O 1
ATOM 1713 N N . VAL A 1 210 ? 0.144 -8.503 -19.915 1.00 79.38 210 VAL A N 1
ATOM 1714 C CA . VAL A 1 210 ? -0.615 -8.013 -21.069 1.00 79.38 210 VAL A CA 1
ATOM 1715 C C . VAL A 1 210 ? -0.441 -6.497 -21.194 1.00 79.38 210 VAL A C 1
ATOM 1717 O O . VAL A 1 210 ? -0.791 -5.770 -20.259 1.00 79.38 210 VAL A O 1
ATOM 1720 N N . PRO A 1 211 ? 0.009 -5.986 -22.356 1.00 71.94 211 PRO A N 1
ATOM 1721 C CA . PRO A 1 211 ? 0.084 -4.550 -22.601 1.00 71.94 211 PRO A CA 1
ATOM 1722 C C . PRO A 1 211 ? -1.261 -3.847 -22.377 1.00 71.94 211 PRO A C 1
ATOM 1724 O O . PRO A 1 211 ? -2.330 -4.353 -22.747 1.00 71.94 211 PRO A O 1
ATOM 1727 N N . SER A 1 212 ? -1.214 -2.647 -21.793 1.00 66.19 212 SER A N 1
ATOM 1728 C CA . SER A 1 212 ? -2.409 -1.907 -21.363 1.00 66.19 212 SER A CA 1
ATOM 1729 C C . SER A 1 212 ? -3.391 -1.605 -22.510 1.00 66.19 212 SER A C 1
ATOM 1731 O O . SER A 1 212 ? -4.608 -1.669 -22.312 1.00 66.19 212 SER A O 1
ATOM 1733 N N . GLU A 1 213 ? -2.892 -1.374 -23.728 1.00 62.00 213 GLU A N 1
ATOM 1734 C CA . GLU A 1 213 ? -3.716 -1.120 -24.922 1.00 62.00 213 GLU A CA 1
ATOM 1735 C C . GLU A 1 213 ? -4.611 -2.311 -25.297 1.00 62.00 213 GLU A C 1
ATOM 1737 O O . GLU A 1 213 ? -5.788 -2.149 -25.634 1.00 62.00 213 GLU A O 1
ATOM 1742 N N . LYS A 1 214 ? -4.081 -3.533 -25.177 1.00 55.59 214 LYS A N 1
ATOM 1743 C CA . LYS A 1 214 ? -4.820 -4.773 -25.459 1.00 55.59 214 LYS A CA 1
ATOM 1744 C C . LYS A 1 214 ? -5.803 -5.107 -24.331 1.00 55.59 214 LYS A C 1
ATOM 1746 O O . LYS A 1 214 ? -6.880 -5.647 -24.588 1.00 55.59 214 LYS A O 1
ATOM 1751 N N . ALA A 1 215 ? -5.474 -4.741 -23.090 1.00 54.97 215 ALA A N 1
ATOM 1752 C CA . ALA A 1 215 ? -6.346 -4.928 -21.931 1.00 54.97 215 ALA A CA 1
ATOM 1753 C C . ALA A 1 215 ? -7.577 -3.998 -21.949 1.00 54.97 215 ALA A C 1
ATOM 1755 O O . ALA A 1 215 ? -8.668 -4.427 -21.569 1.00 54.97 215 ALA A O 1
ATOM 1756 N N . ARG A 1 216 ? -7.430 -2.752 -22.430 1.00 48.06 216 ARG A N 1
ATOM 1757 C CA . ARG A 1 216 ? -8.554 -1.815 -22.614 1.00 48.06 216 ARG A CA 1
ATOM 1758 C C . ARG A 1 216 ? -9.525 -2.286 -23.699 1.00 48.06 216 ARG A C 1
ATOM 1760 O O . ARG A 1 216 ? -10.720 -2.349 -23.433 1.00 48.06 216 ARG A O 1
ATOM 1767 N N . LYS A 1 217 ? -9.025 -2.739 -24.857 1.00 44.06 217 LYS A N 1
ATOM 1768 C CA . LYS A 1 217 ? -9.875 -3.248 -25.957 1.00 44.06 217 LYS A CA 1
ATOM 1769 C C . LYS A 1 217 ? -10.765 -4.432 -25.553 1.00 44.06 217 LYS A C 1
ATOM 1771 O O . LYS A 1 217 ? -11.884 -4.534 -26.037 1.00 44.06 217 LYS A O 1
ATOM 1776 N N . LYS A 1 218 ? -10.331 -5.287 -24.617 1.00 48.03 218 LYS A N 1
ATOM 1777 C CA . LYS A 1 218 ? -11.162 -6.391 -24.091 1.00 48.03 218 LYS A CA 1
ATOM 1778 C C . LYS A 1 218 ? -12.311 -5.947 -23.174 1.00 48.03 218 LYS A C 1
ATOM 1780 O O . LYS A 1 218 ? -13.257 -6.709 -23.012 1.00 48.03 218 LYS A O 1
ATOM 1785 N N . ARG A 1 219 ? -12.237 -4.759 -22.558 1.00 45.91 219 ARG A N 1
ATOM 1786 C CA . ARG A 1 219 ? -13.326 -4.195 -21.731 1.00 45.91 219 ARG A CA 1
ATOM 1787 C C . ARG A 1 219 ? -14.261 -3.268 -22.510 1.00 45.91 219 ARG A C 1
ATOM 1789 O O . ARG A 1 219 ? -15.320 -2.942 -21.992 1.00 45.91 219 ARG A O 1
ATOM 1796 N N . SER A 1 220 ? -13.889 -2.881 -23.726 1.00 35.66 220 SER A N 1
ATOM 1797 C CA . SER A 1 220 ? -14.599 -1.908 -24.562 1.00 35.66 220 SER A CA 1
ATOM 1798 C C . SER A 1 220 ? -15.171 -2.561 -25.824 1.00 35.66 220 SER A C 1
ATOM 1800 O O . SER A 1 220 ? -14.899 -2.113 -26.931 1.00 35.66 220 SER A O 1
ATOM 1802 N N . PHE A 1 221 ? -15.932 -3.646 -25.665 1.00 37.06 221 PHE A N 1
ATOM 1803 C CA . PHE A 1 221 ? -16.799 -4.174 -26.727 1.00 37.06 221 PHE A CA 1
ATOM 1804 C C . PHE A 1 221 ? -18.255 -4.122 -26.250 1.00 37.06 221 PHE A C 1
ATOM 1806 O O . PHE A 1 221 ? -18.910 -5.130 -26.003 1.00 37.06 221 PHE A O 1
ATOM 1813 N N . SER A 1 222 ? -18.726 -2.899 -26.049 1.00 43.09 222 SER A N 1
ATOM 1814 C CA . SER A 1 222 ? -20.136 -2.531 -26.003 1.00 43.09 222 SER A CA 1
ATOM 1815 C C . SER A 1 222 ? -20.195 -1.076 -26.437 1.00 43.09 222 SER A C 1
ATOM 1817 O O . SER A 1 222 ? -19.571 -0.267 -25.762 1.00 43.09 222 SER A O 1
ATOM 1819 N N . ASP A 1 223 ? -20.810 -0.845 -27.596 1.00 31.47 223 ASP A N 1
ATOM 1820 C CA . ASP A 1 223 ? -21.402 0.387 -28.154 1.00 31.47 223 ASP A CA 1
ATOM 1821 C C . ASP A 1 223 ? -21.436 0.120 -29.673 1.00 31.47 223 ASP A C 1
ATOM 1823 O O . ASP A 1 223 ? -20.402 0.076 -30.332 1.00 31.47 223 ASP A O 1
ATOM 1827 N N . ILE A 1 224 ? -22.501 -0.489 -30.206 1.00 35.88 224 ILE A N 1
ATOM 1828 C CA . ILE A 1 224 ? -23.760 0.168 -30.601 1.00 35.88 224 ILE A CA 1
ATOM 1829 C C . ILE A 1 224 ? -23.452 1.432 -31.407 1.00 35.88 224 ILE A C 1
ATOM 1831 O O . ILE A 1 224 ? -23.221 2.500 -30.855 1.00 35.88 224 ILE A O 1
ATOM 1835 N N . ASP A 1 225 ? -23.441 1.249 -32.723 1.00 29.69 225 ASP A N 1
ATOM 1836 C CA . ASP A 1 225 ? -23.538 2.307 -33.719 1.00 29.69 225 ASP A CA 1
ATOM 1837 C C . ASP A 1 225 ? -25.021 2.703 -33.829 1.00 29.69 225 ASP A C 1
ATOM 1839 O O . ASP A 1 225 ? -25.848 1.899 -34.268 1.00 29.69 225 ASP A O 1
ATOM 1843 N N . GLU A 1 226 ? -25.374 3.897 -33.346 1.00 37.34 226 GLU A N 1
ATOM 1844 C CA . GLU A 1 226 ? -26.633 4.567 -33.683 1.00 37.34 226 GLU A CA 1
ATOM 1845 C C . GLU A 1 226 ? -26.366 5.590 -34.793 1.00 37.34 226 GLU A C 1
ATOM 1847 O O . GLU A 1 226 ? -25.776 6.647 -34.566 1.00 37.34 226 GLU A O 1
ATOM 1852 N N . GLY A 1 227 ? -26.872 5.285 -35.988 1.00 28.05 227 GLY A N 1
ATOM 1853 C CA . GLY A 1 227 ? -27.052 6.213 -37.098 1.00 28.05 227 GLY A CA 1
ATOM 1854 C C . GLY A 1 227 ? -28.365 5.889 -37.814 1.00 28.05 227 GLY A C 1
ATOM 1855 O O . GLY A 1 227 ? -28.555 4.780 -38.306 1.00 28.05 227 GLY A O 1
ATOM 1856 N N . CYS A 1 228 ? -29.299 6.839 -37.799 1.00 28.66 228 CYS A N 1
ATOM 1857 C CA . CYS A 1 228 ? -30.709 6.675 -38.151 1.00 28.66 228 CYS A CA 1
ATOM 1858 C C . CYS A 1 228 ? -31.047 6.585 -39.661 1.00 28.66 228 CYS A C 1
ATOM 1860 O O . CYS A 1 228 ? -30.403 7.201 -40.503 1.00 28.66 228 CYS A O 1
ATOM 1862 N N . VAL A 1 229 ? -32.235 5.996 -39.883 1.00 29.56 229 VAL A N 1
ATOM 1863 C CA . VAL A 1 229 ? -33.241 6.155 -40.966 1.00 29.56 229 VAL A CA 1
ATOM 1864 C C . VAL A 1 229 ? -33.128 5.272 -42.218 1.00 29.56 229 VAL A C 1
ATOM 1866 O O . VAL A 1 229 ? -32.236 5.422 -43.045 1.00 29.56 229 VAL A O 1
ATOM 1869 N N . GLY A 1 230 ? -34.162 4.442 -42.411 1.00 27.80 230 GLY A N 1
ATOM 1870 C CA . GLY A 1 230 ? -34.487 3.770 -43.669 1.00 27.80 230 GLY A CA 1
ATOM 1871 C C . GLY A 1 230 ? -35.527 2.665 -43.482 1.00 27.80 230 GLY A C 1
ATOM 1872 O O . GLY A 1 230 ? -35.173 1.530 -43.195 1.00 27.80 230 GLY A O 1
ATOM 1873 N N . ASP A 1 231 ? -36.798 3.030 -43.617 1.00 30.59 231 ASP A N 1
ATOM 1874 C CA . ASP A 1 231 ? -37.993 2.180 -43.584 1.00 30.59 231 ASP A CA 1
ATOM 1875 C C . ASP A 1 231 ? -37.893 0.993 -44.568 1.00 30.59 231 ASP A C 1
ATOM 1877 O O . ASP A 1 231 ? -37.694 1.219 -45.765 1.00 30.59 231 ASP A O 1
ATOM 1881 N N . GLN A 1 232 ? -37.990 -0.248 -44.063 1.00 30.91 232 GLN A N 1
ATOM 1882 C CA . GLN A 1 232 ? -38.528 -1.437 -44.753 1.00 30.91 232 GLN A CA 1
ATOM 1883 C C . GLN A 1 232 ? -38.454 -2.703 -43.871 1.00 30.91 232 GLN A C 1
ATOM 1885 O O . GLN A 1 232 ? -37.418 -3.032 -43.291 1.00 30.91 232 GLN A O 1
ATOM 1890 N N . ASP A 1 233 ? -39.579 -3.419 -43.792 1.00 29.41 233 ASP A N 1
ATOM 1891 C CA . ASP A 1 233 ? -39.786 -4.673 -43.054 1.00 29.41 233 ASP A CA 1
ATOM 1892 C C . ASP A 1 233 ? -38.735 -5.767 -43.359 1.00 29.41 233 ASP A C 1
ATOM 1894 O O . ASP A 1 233 ? -38.525 -6.112 -44.527 1.00 29.41 233 ASP A O 1
ATOM 1898 N N . PRO A 1 234 ? -38.132 -6.419 -42.340 1.00 32.78 234 PRO A N 1
ATOM 1899 C CA . PRO A 1 234 ? -37.274 -7.581 -42.548 1.00 32.78 234 PRO A CA 1
ATOM 1900 C C . PRO A 1 234 ? -38.045 -8.915 -42.426 1.00 32.78 234 PRO A C 1
ATOM 1902 O O . PRO A 1 234 ? -38.919 -9.072 -41.565 1.00 32.78 234 PRO A O 1
ATOM 1905 N N . PRO A 1 235 ? -37.692 -9.948 -43.217 1.00 29.20 235 PRO A N 1
ATOM 1906 C CA . PRO A 1 235 ? -38.319 -11.257 -43.120 1.00 29.20 235 PRO A CA 1
ATOM 1907 C C . PRO A 1 235 ? -37.827 -12.029 -41.887 1.00 29.20 235 PRO A C 1
ATOM 1909 O O . PRO A 1 235 ? -36.646 -12.033 -41.532 1.00 29.20 235 PRO A O 1
ATOM 1912 N N . LYS A 1 236 ? -38.770 -12.742 -41.261 1.00 32.09 236 LYS A N 1
ATOM 1913 C CA . LYS A 1 236 ? -38.582 -13.663 -40.132 1.00 32.09 236 LYS A CA 1
ATOM 1914 C C . LYS A 1 236 ? -37.397 -14.613 -40.356 1.00 32.09 236 LYS A C 1
ATOM 1916 O O . LYS A 1 236 ? -37.420 -15.421 -41.282 1.00 32.09 236 LYS A O 1
ATOM 1921 N N . ARG A 1 237 ? -36.431 -14.614 -39.430 1.00 31.89 237 ARG A N 1
ATOM 1922 C CA . ARG A 1 237 ? -35.538 -15.758 -39.189 1.00 31.89 237 ARG A CA 1
ATOM 1923 C C . ARG A 1 237 ? -35.402 -16.066 -37.701 1.00 31.89 237 ARG A C 1
ATOM 1925 O O . ARG A 1 237 ? -35.482 -15.202 -36.834 1.00 31.89 237 ARG A O 1
ATOM 1932 N N . GLU A 1 238 ? -35.303 -17.361 -37.456 1.00 29.50 238 GLU A N 1
ATOM 1933 C CA . GLU A 1 238 ? -35.661 -18.086 -36.246 1.00 29.50 238 GLU A CA 1
ATOM 1934 C C . GLU A 1 238 ? -34.781 -17.771 -35.031 1.00 29.50 238 GLU A C 1
ATOM 1936 O O . GLU A 1 238 ? -33.550 -17.749 -35.087 1.00 29.50 238 GLU A O 1
ATOM 1941 N N . ARG A 1 239 ? -35.440 -17.594 -33.881 1.00 28.20 239 ARG A N 1
ATOM 1942 C CA . ARG A 1 239 ? -34.801 -17.495 -32.568 1.00 28.20 239 ARG A CA 1
ATOM 1943 C C . ARG A 1 239 ? -34.308 -18.878 -32.135 1.00 28.20 239 ARG A C 1
ATOM 1945 O O . ARG A 1 239 ? -35.120 -19.769 -31.898 1.00 28.20 239 ARG A O 1
ATOM 1952 N N . ARG A 1 240 ? -32.995 -19.039 -31.942 1.00 31.17 240 ARG A N 1
ATOM 1953 C CA . ARG A 1 240 ? -32.436 -20.169 -31.176 1.00 31.17 240 ARG A CA 1
ATOM 1954 C C . ARG A 1 240 ? -32.558 -19.924 -29.660 1.00 31.17 240 ARG A C 1
ATOM 1956 O O . ARG A 1 240 ? -32.519 -18.770 -29.227 1.00 31.17 240 ARG A O 1
ATOM 1963 N N . PRO A 1 241 ? -32.722 -20.976 -28.835 1.00 32.12 241 PRO A N 1
ATOM 1964 C CA . PRO A 1 241 ? -33.280 -20.843 -27.490 1.00 32.12 241 PRO A CA 1
ATOM 1965 C C . PRO A 1 241 ? -32.260 -20.378 -26.446 1.00 32.12 241 PRO A C 1
ATOM 1967 O O . PRO A 1 241 ? -31.164 -20.924 -26.317 1.00 32.12 241 PRO A O 1
ATOM 1970 N N . ARG A 1 242 ? -32.678 -19.403 -25.633 1.00 29.67 242 ARG A N 1
ATOM 1971 C CA . ARG A 1 242 ? -32.018 -18.958 -24.398 1.00 29.67 242 ARG A CA 1
ATOM 1972 C C . ARG A 1 242 ? -32.165 -20.066 -23.343 1.00 29.67 242 ARG A C 1
ATOM 1974 O O . ARG A 1 242 ? -33.290 -20.429 -23.000 1.00 29.67 242 ARG A O 1
ATOM 1981 N N . LYS A 1 243 ? -31.053 -20.602 -22.824 1.00 32.28 243 LYS A N 1
ATOM 1982 C CA . LYS A 1 243 ? -31.068 -21.558 -21.700 1.00 32.28 243 LYS A CA 1
ATOM 1983 C C . LYS A 1 243 ? -31.735 -20.906 -20.488 1.00 32.28 243 LYS A C 1
ATOM 1985 O O . LYS A 1 243 ? -31.309 -19.849 -20.026 1.00 32.28 243 LYS A O 1
ATOM 1990 N N . GLN A 1 244 ? -32.803 -21.544 -20.022 1.00 32.62 244 GLN A N 1
ATOM 1991 C CA . GLN A 1 244 ? -33.625 -21.091 -18.913 1.00 32.62 244 GLN A CA 1
ATOM 1992 C C . GLN A 1 244 ? -32.857 -21.135 -17.592 1.00 32.62 244 GLN A C 1
ATOM 1994 O O . GLN A 1 244 ? -32.241 -22.130 -17.213 1.00 32.62 244 GLN A O 1
ATOM 1999 N N . GLN A 1 245 ? -32.952 -20.014 -16.895 1.00 31.25 245 GLN A N 1
ATOM 2000 C CA . GLN A 1 245 ? -32.538 -19.788 -15.526 1.00 31.25 245 GLN A CA 1
ATOM 2001 C C . GLN A 1 245 ? -33.548 -20.491 -14.606 1.00 31.25 245 GLN A C 1
ATOM 2003 O O . GLN A 1 245 ? -34.728 -20.136 -14.586 1.00 31.25 245 GLN A O 1
ATOM 2008 N N . LYS A 1 246 ? -33.109 -21.514 -13.867 1.00 27.70 246 LYS A N 1
ATOM 2009 C CA . LYS A 1 246 ? -33.960 -22.204 -12.894 1.00 27.70 246 LYS A CA 1
ATOM 2010 C C . LYS A 1 246 ? -34.076 -21.321 -11.649 1.00 27.70 246 LYS A C 1
ATOM 2012 O O . LYS A 1 246 ? -33.119 -21.171 -10.896 1.00 27.70 246 LYS A O 1
ATOM 2017 N N . LYS A 1 247 ? -35.244 -20.702 -11.468 1.00 28.39 247 LYS A N 1
ATOM 2018 C CA . LYS A 1 247 ? -35.659 -20.117 -10.191 1.00 28.39 247 LYS A CA 1
ATOM 2019 C C . LYS A 1 247 ? -35.909 -21.260 -9.207 1.00 28.39 247 LYS A C 1
ATOM 2021 O O . LYS A 1 247 ? -36.699 -22.152 -9.500 1.00 28.39 247 LYS A O 1
ATOM 2026 N N . SER A 1 248 ? -35.298 -21.191 -8.035 1.00 28.09 248 SER A N 1
ATOM 2027 C CA . SER A 1 248 ? -35.802 -21.855 -6.836 1.00 28.09 248 SER A CA 1
ATOM 2028 C C . SER A 1 248 ? -35.782 -20.836 -5.707 1.00 28.09 248 SER A C 1
ATOM 2030 O O . SER A 1 248 ? -34.737 -20.465 -5.183 1.00 28.09 248 SER A O 1
ATOM 2032 N N . SER A 1 249 ? -36.973 -20.333 -5.419 1.00 33.72 249 SER A N 1
ATOM 2033 C CA . SER A 1 249 ? -37.352 -19.634 -4.203 1.00 33.72 249 SER A CA 1
ATOM 2034 C C . SER A 1 249 ? -37.284 -20.586 -3.009 1.00 33.72 249 SER A C 1
ATOM 2036 O O . SER A 1 249 ? -37.997 -21.585 -3.014 1.00 33.72 249 SER A O 1
ATOM 2038 N N . ALA A 1 250 ? -36.481 -20.254 -1.999 1.00 28.91 250 ALA A N 1
ATOM 2039 C CA . ALA A 1 250 ? -36.719 -20.584 -0.591 1.00 28.91 250 ALA A CA 1
ATOM 2040 C C . ALA A 1 250 ? -35.695 -19.841 0.285 1.00 28.91 250 ALA A C 1
ATOM 2042 O O . ALA A 1 250 ? -34.491 -19.943 0.064 1.00 28.91 250 ALA A O 1
ATOM 2043 N N . SER A 1 251 ? -36.184 -19.097 1.279 1.00 40.16 251 SER A N 1
ATOM 2044 C CA . SER A 1 251 ? -35.406 -18.750 2.476 1.00 40.16 251 SER A CA 1
ATOM 2045 C C . SER A 1 251 ? -35.137 -20.031 3.274 1.00 40.16 251 SER A C 1
ATOM 2047 O O . SER A 1 251 ? -35.988 -20.926 3.262 1.00 40.16 251 SER A O 1
ATOM 2049 N N . PRO A 1 252 ? -34.012 -20.128 3.997 1.00 40.31 252 PRO A N 1
ATOM 2050 C CA . PRO A 1 252 ? -34.177 -20.563 5.379 1.00 40.31 252 PRO A CA 1
ATOM 2051 C C . PRO A 1 252 ? -33.279 -19.815 6.369 1.00 40.31 252 PRO A C 1
ATOM 2053 O O . PRO A 1 252 ? -32.074 -19.654 6.180 1.00 40.31 252 PRO A O 1
ATOM 2056 N N . HIS A 1 253 ? -33.900 -19.444 7.489 1.00 36.12 253 HIS A N 1
ATOM 2057 C CA . HIS A 1 253 ? -33.249 -19.300 8.784 1.00 36.12 253 HIS A CA 1
ATOM 2058 C C . HIS A 1 253 ? -32.238 -20.436 9.003 1.00 36.12 253 HIS A C 1
ATOM 2060 O O . HIS A 1 253 ? -32.590 -21.613 8.910 1.00 36.12 253 HIS A O 1
ATOM 2066 N N . ALA A 1 254 ? -30.988 -20.081 9.302 1.00 36.28 254 ALA A N 1
ATOM 2067 C CA . ALA A 1 254 ? -29.942 -21.037 9.630 1.00 36.28 254 ALA A CA 1
ATOM 2068 C C . ALA A 1 254 ? -30.275 -21.732 10.962 1.00 36.28 254 ALA A C 1
ATOM 2070 O O . ALA A 1 254 ? -30.133 -21.164 12.043 1.00 36.28 254 ALA A O 1
ATOM 2071 N N . SER A 1 255 ? -30.767 -22.964 10.849 1.00 35.16 255 SER A N 1
ATOM 2072 C CA . SER A 1 255 ? -30.924 -23.918 11.941 1.00 35.16 255 SER A CA 1
ATOM 2073 C C . SER A 1 255 ? -29.547 -24.331 12.453 1.00 35.16 255 SER A C 1
ATOM 2075 O O . SER A 1 255 ? -28.718 -24.851 11.710 1.00 35.16 255 SER A O 1
ATOM 2077 N N . LEU A 1 256 ? -29.339 -24.121 13.746 1.00 44.69 256 LEU A N 1
ATOM 2078 C CA . LEU A 1 256 ? -28.169 -24.487 14.528 1.00 44.69 256 LEU A CA 1
ATOM 2079 C C . LEU A 1 256 ? -28.148 -26.007 14.766 1.00 44.69 256 LEU A C 1
ATOM 2081 O O . LEU A 1 256 ? -28.403 -26.442 15.880 1.00 44.69 256 LEU A O 1
ATOM 2085 N N . LYS A 1 257 ? -27.929 -26.821 13.726 1.00 47.66 257 LYS A N 1
ATOM 2086 C CA . LYS A 1 257 ? -27.717 -28.276 13.833 1.00 47.66 257 LYS A CA 1
ATOM 2087 C C . LYS A 1 257 ? -26.761 -28.748 12.733 1.00 47.66 257 LYS A C 1
ATOM 2089 O O . LYS A 1 257 ? -26.945 -28.415 11.568 1.00 47.66 257 LYS A O 1
ATOM 2094 N N . ASP A 1 258 ? -25.769 -29.523 13.167 1.00 44.16 258 ASP A N 1
ATOM 2095 C CA . ASP A 1 258 ? -24.848 -30.362 12.387 1.00 44.16 258 ASP A CA 1
ATOM 2096 C C . ASP A 1 258 ? -23.561 -29.713 11.842 1.00 44.16 258 ASP A C 1
ATOM 2098 O O . ASP A 1 258 ? -23.247 -29.765 10.653 1.00 44.16 258 ASP A O 1
ATOM 2102 N N . LEU A 1 259 ? -22.720 -29.207 12.753 1.00 42.22 259 LEU A N 1
ATOM 2103 C CA . LEU A 1 259 ? -21.271 -29.188 12.522 1.00 42.22 259 LEU A CA 1
ATOM 2104 C C . LEU A 1 259 ? -20.737 -30.622 12.663 1.00 42.22 259 LEU A C 1
ATOM 2106 O O . LEU A 1 259 ? -20.608 -31.142 13.771 1.00 42.22 259 LEU A O 1
ATOM 2110 N N . LYS A 1 260 ? -20.438 -31.278 11.538 1.00 50.59 260 LYS A N 1
ATOM 2111 C CA . LYS A 1 260 ? -19.824 -32.611 11.524 1.00 50.59 260 LYS A CA 1
ATOM 2112 C C . LYS A 1 260 ? -18.308 -32.470 11.676 1.00 50.59 260 LYS A C 1
ATOM 2114 O O . LYS A 1 260 ? -17.613 -32.149 10.716 1.00 50.59 260 LYS A O 1
ATOM 2119 N N . ILE A 1 261 ? -17.806 -32.689 12.888 1.00 50.94 261 ILE A N 1
ATOM 2120 C CA . ILE A 1 261 ? -16.367 -32.764 13.162 1.00 50.94 261 ILE A CA 1
ATOM 2121 C C . ILE A 1 261 ? -15.844 -34.048 12.509 1.00 50.94 261 ILE A C 1
ATOM 2123 O O . ILE A 1 261 ? -16.279 -35.145 12.855 1.00 50.94 261 ILE A O 1
ATOM 2127 N N . ILE A 1 262 ? -14.944 -33.912 11.537 1.00 62.81 262 ILE A N 1
ATOM 2128 C CA . ILE A 1 262 ? -14.218 -35.040 10.950 1.00 62.81 262 ILE A CA 1
ATOM 2129 C C . ILE A 1 262 ? -12.903 -35.149 11.714 1.00 62.81 262 ILE A C 1
ATOM 2131 O O . ILE A 1 262 ? -12.061 -34.256 11.630 1.00 62.81 262 ILE A O 1
ATOM 2135 N N . LEU A 1 263 ? -12.747 -36.228 12.477 1.00 42.75 263 LEU A N 1
ATOM 2136 C CA . LEU A 1 263 ? -11.469 -36.594 13.075 1.00 42.75 263 LEU A CA 1
ATOM 2137 C C . LEU A 1 263 ? -10.581 -37.139 11.957 1.00 42.75 263 LEU A C 1
ATOM 2139 O O . LEU A 1 263 ? -10.917 -38.134 11.317 1.00 42.75 263 LEU A O 1
ATOM 2143 N N . TRP A 1 264 ? -9.493 -36.432 11.672 1.00 50.47 264 TRP A N 1
ATOM 2144 C CA . TRP A 1 264 ? -8.498 -36.871 10.706 1.00 50.47 264 TRP A CA 1
ATOM 2145 C C . TRP A 1 264 ? -7.488 -37.781 11.409 1.00 50.47 264 TRP A C 1
ATOM 2147 O O . TRP A 1 264 ? -6.881 -37.370 12.397 1.00 50.47 264 TRP A O 1
ATOM 2157 N N . GLU A 1 265 ? -7.308 -38.999 10.899 1.00 45.16 265 GLU A N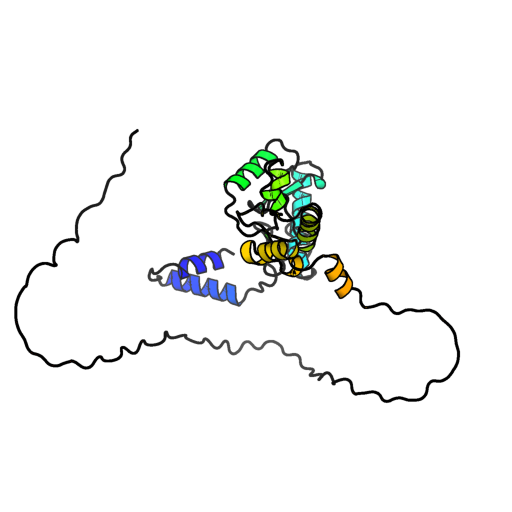 1
ATOM 2158 C CA . GLU A 1 265 ? -6.256 -39.922 11.336 1.00 45.16 265 GLU A CA 1
ATOM 2159 C C . GLU A 1 265 ? -5.126 -39.967 10.292 1.00 45.16 265 GLU A C 1
ATOM 2161 O O . GLU A 1 265 ? -5.409 -39.971 9.086 1.00 45.16 265 GLU A O 1
ATOM 2166 N N . PRO A 1 266 ? -3.847 -40.017 10.711 1.00 38.00 266 PRO A N 1
ATOM 2167 C CA . PRO A 1 266 ? -2.734 -40.133 9.780 1.00 38.00 266 PRO A CA 1
ATOM 2168 C C . PRO A 1 266 ? -2.759 -41.490 9.058 1.00 38.00 266 PRO A C 1
ATOM 2170 O O . PRO A 1 266 ? -3.075 -42.508 9.680 1.00 38.00 266 PRO A O 1
ATOM 2173 N N . PRO A 1 267 ? -2.356 -41.564 7.777 1.00 51.66 267 PRO A N 1
ATOM 2174 C CA . PRO A 1 267 ? -2.224 -42.838 7.084 1.00 51.66 267 PRO A CA 1
ATOM 2175 C C . PRO A 1 267 ? -1.200 -43.738 7.787 1.00 51.66 267 PRO A C 1
ATOM 2177 O O . PRO A 1 267 ? -0.025 -43.384 7.913 1.00 51.66 267 PRO A O 1
ATOM 2180 N N . ILE A 1 268 ? -1.643 -44.921 8.214 1.00 48.94 268 ILE A N 1
ATOM 2181 C CA . ILE A 1 268 ? -0.782 -45.968 8.769 1.00 48.94 268 ILE A CA 1
ATOM 2182 C C . ILE A 1 268 ? 0.239 -46.354 7.693 1.00 48.94 268 ILE A C 1
ATOM 2184 O O . ILE A 1 268 ? -0.124 -46.902 6.649 1.00 48.94 268 ILE A O 1
ATOM 2188 N N . ARG A 1 269 ? 1.530 -46.091 7.939 1.00 41.47 269 ARG A N 1
ATOM 2189 C CA . ARG A 1 269 ? 2.608 -46.694 7.147 1.00 41.47 269 ARG A CA 1
ATOM 2190 C C . ARG A 1 269 ? 2.556 -48.198 7.376 1.00 41.47 269 ARG A C 1
ATOM 2192 O O . ARG A 1 269 ? 2.988 -48.687 8.417 1.00 41.47 269 ARG A O 1
ATOM 2199 N N . GLN A 1 270 ? 2.042 -48.937 6.401 1.00 41.47 270 GLN A N 1
ATOM 2200 C CA . GLN A 1 270 ? 2.278 -50.370 6.336 1.00 41.47 270 GLN A CA 1
ATOM 2201 C C . GLN A 1 270 ? 3.777 -50.567 6.102 1.00 41.47 270 GLN A C 1
ATOM 2203 O O . GLN A 1 270 ? 4.281 -50.358 4.999 1.00 41.47 270 GLN A O 1
ATOM 2208 N N . HIS A 1 271 ? 4.502 -50.924 7.161 1.00 38.09 271 HIS A N 1
ATOM 2209 C CA . HIS A 1 271 ? 5.823 -51.512 7.018 1.00 38.09 271 HIS A CA 1
ATOM 2210 C C . HIS A 1 271 ? 5.645 -52.795 6.206 1.00 38.09 271 HIS A C 1
ATOM 2212 O O . HIS A 1 271 ? 5.051 -53.761 6.686 1.00 38.09 271 HIS A O 1
ATOM 2218 N N . GLN A 1 272 ? 6.106 -52.790 4.955 1.00 37.25 272 GLN A N 1
ATOM 2219 C CA . GLN A 1 272 ? 6.248 -54.024 4.199 1.00 37.25 272 GLN A CA 1
ATOM 2220 C C . GLN A 1 272 ? 7.210 -54.924 4.971 1.00 37.25 272 GLN A C 1
ATOM 2222 O O . GLN A 1 272 ? 8.364 -54.566 5.210 1.00 37.25 272 GLN A O 1
ATOM 2227 N N . ALA A 1 273 ? 6.694 -56.073 5.398 1.00 36.44 273 ALA A N 1
ATOM 2228 C CA . ALA A 1 273 ? 7.479 -57.149 5.961 1.00 36.44 273 ALA A CA 1
ATOM 2229 C C . ALA A 1 273 ? 8.491 -57.609 4.905 1.00 36.44 273 ALA A C 1
ATOM 2231 O O . ALA A 1 273 ? 8.127 -58.210 3.894 1.00 36.44 273 ALA A O 1
ATOM 2232 N N . VAL A 1 274 ? 9.763 -57.294 5.130 1.00 35.78 274 VAL A N 1
ATOM 2233 C CA . VAL A 1 274 ? 10.866 -57.913 4.401 1.00 35.78 274 VAL A CA 1
ATOM 2234 C C . VAL A 1 274 ? 11.013 -59.321 4.970 1.00 35.78 274 VAL A C 1
ATOM 2236 O O . VAL A 1 274 ? 11.315 -59.494 6.149 1.00 35.78 274 VAL A O 1
ATOM 2239 N N . PHE A 1 275 ? 10.728 -60.326 4.144 1.00 34.03 275 PHE A N 1
ATOM 2240 C CA . PHE A 1 275 ? 10.990 -61.726 4.467 1.00 34.03 275 PHE A CA 1
ATOM 2241 C C . PHE A 1 275 ? 12.499 -61.942 4.699 1.00 34.03 275 PHE A C 1
ATOM 2243 O O . PHE A 1 275 ? 13.307 -61.362 3.970 1.00 34.03 275 PHE A O 1
ATOM 2250 N N . PRO A 1 276 ? 12.900 -62.765 5.684 1.00 34.34 276 PRO A N 1
ATOM 2251 C CA . PRO A 1 276 ? 14.308 -62.986 5.987 1.00 34.34 276 PRO A CA 1
ATOM 2252 C C . PRO A 1 276 ? 14.960 -63.877 4.921 1.00 34.34 276 PRO A C 1
ATOM 2254 O O . PRO A 1 276 ? 14.434 -64.934 4.572 1.00 34.34 276 PRO A O 1
ATOM 2257 N N . LEU A 1 277 ? 16.116 -63.445 4.413 1.00 35.12 277 LEU A N 1
ATOM 2258 C CA . LEU A 1 277 ? 17.017 -64.283 3.618 1.00 35.12 277 LEU A CA 1
ATOM 2259 C C . LEU A 1 277 ? 17.820 -65.229 4.539 1.00 35.12 277 LEU A C 1
ATOM 2261 O O . LEU A 1 277 ? 18.055 -64.876 5.698 1.00 35.12 277 LEU A O 1
ATOM 2265 N N . PRO A 1 278 ? 18.225 -66.423 4.059 1.00 34.16 278 PRO A N 1
ATOM 2266 C CA . PRO A 1 278 ? 18.783 -67.484 4.895 1.00 34.16 278 PRO A CA 1
ATOM 2267 C C . PRO A 1 278 ? 20.202 -67.188 5.387 1.00 34.16 278 PRO A C 1
ATOM 2269 O O . PRO A 1 278 ? 20.971 -66.480 4.741 1.00 34.16 278 PRO A O 1
ATOM 2272 N N . ALA A 1 279 ? 20.514 -67.783 6.538 1.00 33.19 279 ALA A N 1
ATOM 2273 C CA . ALA A 1 279 ? 21.786 -67.720 7.241 1.00 33.19 279 ALA A CA 1
ATOM 2274 C C . ALA A 1 279 ? 22.920 -68.513 6.555 1.00 33.19 279 ALA A C 1
ATOM 2276 O O . ALA A 1 279 ? 22.659 -69.380 5.726 1.00 33.19 279 ALA A O 1
ATOM 2277 N N . GLU A 1 280 ? 24.139 -68.240 7.046 1.00 32.69 280 GLU A N 1
ATOM 2278 C CA . GLU A 1 280 ? 25.481 -68.770 6.716 1.00 32.69 280 GLU A CA 1
ATOM 2279 C C . GLU A 1 280 ? 26.268 -67.864 5.738 1.00 32.69 280 GLU A C 1
ATOM 2281 O O . GLU A 1 280 ? 25.831 -67.612 4.626 1.00 32.69 280 GLU A O 1
ATOM 2286 N N . ALA A 1 281 ? 27.418 -67.265 6.079 1.00 32.38 281 ALA A N 1
ATOM 2287 C CA . ALA A 1 281 ? 28.475 -67.695 6.990 1.00 32.38 281 ALA A CA 1
ATOM 2288 C C . ALA A 1 281 ? 29.169 -66.529 7.741 1.00 32.38 281 ALA A C 1
ATOM 2290 O O . ALA A 1 281 ? 29.493 -65.493 7.171 1.00 32.38 281 ALA A O 1
ATOM 2291 N N . ALA A 1 282 ? 29.367 -66.764 9.040 1.00 31.75 282 ALA A N 1
ATOM 2292 C CA . ALA A 1 282 ? 30.547 -66.524 9.874 1.00 31.75 282 ALA A CA 1
ATOM 2293 C C . ALA A 1 282 ? 31.596 -65.424 9.545 1.00 31.75 282 ALA A C 1
ATOM 2295 O O . ALA A 1 282 ? 32.262 -65.454 8.516 1.00 31.75 282 ALA A O 1
ATOM 2296 N N . HIS A 1 283 ? 31.871 -64.657 10.614 1.00 30.97 283 HIS A N 1
ATOM 2297 C CA . HIS A 1 283 ? 33.173 -64.235 11.172 1.00 30.97 283 HIS A CA 1
ATOM 2298 C C . HIS A 1 283 ? 33.556 -62.732 11.168 1.00 30.97 283 HIS A C 1
ATOM 2300 O O . HIS A 1 283 ? 33.882 -62.137 10.149 1.00 30.97 283 HIS A O 1
ATOM 2306 N N . GLU A 1 284 ? 33.578 -62.208 12.407 1.00 30.70 284 GLU A N 1
ATOM 2307 C CA . GLU A 1 284 ? 34.509 -61.233 13.009 1.00 30.70 284 GLU A CA 1
ATOM 2308 C C . GLU A 1 284 ? 34.528 -59.769 12.538 1.00 30.70 284 GLU A C 1
ATOM 2310 O O . GLU A 1 284 ? 35.228 -59.384 11.610 1.00 30.70 284 GLU A O 1
ATOM 2315 N N . ASN A 1 285 ? 33.905 -58.885 13.322 1.00 32.00 285 ASN A N 1
ATOM 2316 C CA . ASN A 1 285 ? 34.628 -58.198 14.404 1.00 32.00 285 ASN A CA 1
ATOM 2317 C C . ASN A 1 285 ? 33.664 -57.344 15.237 1.00 32.00 285 ASN A C 1
ATOM 2319 O O . ASN A 1 285 ? 32.948 -56.489 14.717 1.00 32.00 285 ASN A O 1
ATOM 2323 N N . GLY A 1 286 ? 33.637 -57.620 16.539 1.00 29.02 286 GLY A N 1
ATOM 2324 C CA . GLY A 1 286 ? 32.924 -56.826 17.527 1.00 29.02 286 GLY A CA 1
ATOM 2325 C C . GLY A 1 286 ? 33.703 -55.575 17.930 1.00 29.02 286 GLY A C 1
ATOM 2326 O O . GLY A 1 286 ? 34.885 -55.437 17.638 1.00 29.02 286 GLY A O 1
ATOM 2327 N N . GLU A 1 287 ? 32.998 -54.725 18.676 1.00 33.12 287 GLU A N 1
ATOM 2328 C CA . GLU A 1 287 ? 33.510 -53.601 19.471 1.00 33.12 287 GLU A CA 1
ATOM 2329 C C . GLU A 1 287 ? 33.766 -52.276 18.736 1.00 33.12 287 GLU A C 1
ATOM 2331 O O . GLU A 1 287 ? 34.851 -52.005 18.234 1.00 33.12 287 GLU A O 1
ATOM 2336 N N . ARG A 1 288 ? 32.763 -51.385 18.787 1.00 32.25 288 ARG A N 1
ATOM 2337 C CA . ARG A 1 288 ? 32.861 -50.022 19.364 1.00 32.25 288 ARG A CA 1
ATOM 2338 C C . ARG A 1 288 ? 31.696 -49.160 18.884 1.00 32.25 288 ARG A C 1
ATOM 2340 O O . ARG A 1 288 ? 31.789 -48.553 17.828 1.00 32.25 288 ARG A O 1
ATOM 2347 N N . LEU A 1 289 ? 30.629 -49.055 19.676 1.00 30.91 289 LEU A N 1
ATOM 2348 C CA . LEU A 1 289 ? 29.646 -47.966 19.560 1.00 30.91 289 LEU A CA 1
ATOM 2349 C C . LEU A 1 289 ? 28.920 -47.765 20.901 1.00 30.91 289 LEU A C 1
ATOM 2351 O O . LEU A 1 289 ? 27.717 -47.949 21.026 1.00 30.91 289 LEU A O 1
ATOM 2355 N N . THR A 1 290 ? 29.685 -47.378 21.917 1.00 32.56 290 THR A N 1
ATOM 2356 C CA . THR A 1 290 ? 29.182 -46.698 23.116 1.00 32.56 290 THR A CA 1
ATOM 2357 C C . THR A 1 290 ? 30.285 -45.766 23.589 1.00 32.56 290 THR A C 1
ATOM 2359 O O . THR A 1 290 ? 31.172 -46.202 24.308 1.00 32.56 290 THR A O 1
ATOM 2362 N N . ASP A 1 291 ? 30.293 -44.541 23.070 1.00 30.50 291 ASP A N 1
ATOM 2363 C CA . ASP A 1 291 ? 30.849 -43.353 23.732 1.00 30.50 291 ASP A CA 1
ATOM 2364 C C . ASP A 1 291 ? 30.757 -42.176 22.764 1.00 30.50 291 ASP A C 1
ATOM 2366 O O . ASP A 1 291 ? 31.558 -42.072 21.841 1.00 30.50 291 ASP A O 1
ATOM 2370 N N . LEU A 1 292 ? 29.735 -41.334 22.943 1.00 33.28 292 LEU A N 1
ATOM 2371 C CA . LEU A 1 292 ? 29.752 -39.882 22.689 1.00 33.28 292 LEU A CA 1
ATOM 2372 C C . LEU A 1 292 ? 28.349 -39.309 22.924 1.00 33.28 292 LEU A C 1
ATOM 2374 O O . LEU A 1 292 ? 27.699 -38.738 22.054 1.00 33.28 292 LEU A O 1
ATOM 2378 N N . ALA A 1 293 ? 27.882 -39.470 24.155 1.00 32.69 293 ALA A N 1
ATOM 2379 C CA . ALA A 1 293 ? 26.902 -38.582 24.746 1.00 32.69 293 ALA A CA 1
ATOM 2380 C C . ALA A 1 293 ? 27.417 -38.291 26.152 1.00 32.69 293 ALA A C 1
ATOM 2382 O O . ALA A 1 293 ? 27.264 -39.138 27.019 1.00 32.69 293 ALA A O 1
ATOM 2383 N N . TYR A 1 294 ? 28.129 -37.174 26.322 1.00 29.09 294 TYR A N 1
ATOM 2384 C CA . TYR A 1 294 ? 28.136 -36.296 27.501 1.00 29.09 294 TYR A CA 1
ATOM 2385 C C . TYR A 1 294 ? 29.306 -35.300 27.416 1.00 29.09 294 TYR A C 1
ATOM 2387 O O . TYR A 1 294 ? 30.407 -35.674 27.030 1.00 29.09 294 TYR A O 1
ATOM 2395 N N . GLN A 1 295 ? 29.044 -34.075 27.895 1.00 30.98 295 GLN A N 1
ATOM 2396 C CA . GLN A 1 295 ? 29.938 -32.910 28.078 1.00 30.98 295 GLN A CA 1
ATOM 2397 C C . GLN A 1 295 ? 30.102 -32.006 26.845 1.00 30.98 295 GLN A C 1
ATOM 2399 O O . GLN A 1 295 ? 30.401 -32.478 25.760 1.00 30.98 295 GLN A O 1
ATOM 2404 N N . ALA A 1 296 ? 29.978 -30.681 26.914 1.00 30.42 296 ALA A N 1
ATOM 2405 C CA . ALA A 1 296 ? 29.555 -29.708 27.931 1.00 30.42 296 ALA A CA 1
ATOM 2406 C C . ALA A 1 296 ? 29.356 -28.388 27.138 1.00 30.42 296 ALA A C 1
ATOM 2408 O O . ALA A 1 296 ? 30.106 -28.117 26.207 1.00 30.42 296 ALA A O 1
ATOM 2409 N N . VAL A 1 297 ? 28.238 -27.669 27.247 1.00 29.23 297 VAL A N 1
ATOM 2410 C CA . VAL A 1 297 ? 28.007 -26.549 28.179 1.00 29.23 297 VAL A CA 1
ATOM 2411 C C . VAL A 1 297 ? 29.203 -25.588 28.318 1.00 29.23 297 VAL A C 1
ATOM 2413 O O . VAL A 1 297 ? 30.247 -25.962 28.839 1.00 29.23 297 VAL A O 1
ATOM 2416 N N . ASN A 1 298 ? 28.926 -24.325 27.966 1.00 30.64 298 ASN A N 1
ATOM 2417 C CA . ASN A 1 298 ? 29.660 -23.080 28.230 1.00 30.64 298 ASN A CA 1
ATOM 2418 C C . ASN A 1 298 ? 30.889 -22.773 27.362 1.00 30.64 298 ASN A C 1
ATOM 2420 O O . ASN A 1 298 ? 31.930 -23.392 27.503 1.00 30.64 298 ASN A O 1
ATOM 2424 N N . HIS A 1 299 ? 30.794 -21.705 26.561 1.00 30.78 299 HIS A N 1
ATOM 2425 C CA . HIS A 1 299 ? 31.468 -20.438 26.879 1.00 30.78 299 HIS A CA 1
ATOM 2426 C C . HIS A 1 299 ? 31.010 -19.307 25.933 1.00 30.78 299 HIS A C 1
ATOM 2428 O O . HIS A 1 299 ? 31.315 -19.305 24.746 1.00 30.78 299 HIS A O 1
ATOM 2434 N N . CYS A 1 300 ? 30.304 -18.317 26.493 1.00 29.83 300 CYS A N 1
ATOM 2435 C CA . CYS A 1 300 ? 30.398 -16.923 26.053 1.00 29.83 300 CYS A CA 1
ATOM 2436 C C . CYS A 1 300 ? 31.653 -16.310 26.697 1.00 29.83 300 CYS A C 1
ATOM 2438 O O . CYS A 1 300 ? 31.896 -16.540 27.884 1.00 29.83 300 CYS A O 1
ATOM 2440 N N . GLY A 1 301 ? 32.408 -15.503 25.949 1.00 27.69 301 GLY A N 1
ATOM 2441 C CA . GLY A 1 301 ? 33.530 -14.714 26.466 1.00 27.69 301 GLY A CA 1
ATOM 2442 C C . GLY A 1 301 ? 34.311 -14.008 25.353 1.00 27.69 301 GLY A C 1
ATOM 2443 O O . GLY A 1 301 ? 34.677 -14.637 24.375 1.00 27.69 301 GLY A O 1
ATOM 2444 N N . HIS A 1 302 ? 34.489 -12.700 25.523 1.00 28.62 302 HIS A N 1
ATOM 2445 C CA . HIS A 1 302 ? 34.975 -11.652 24.615 1.00 28.62 302 HIS A CA 1
ATOM 2446 C C . HIS A 1 302 ? 36.425 -11.708 24.074 1.00 28.62 302 HIS A C 1
ATOM 2448 O O . HIS A 1 302 ? 37.259 -12.447 24.591 1.00 28.62 302 HIS A O 1
ATOM 2454 N N . PHE A 1 303 ? 36.661 -10.723 23.179 1.00 28.08 303 PHE A N 1
ATOM 2455 C CA . PHE A 1 303 ? 37.888 -10.050 22.692 1.00 28.08 303 PHE A CA 1
ATOM 2456 C C . PHE A 1 303 ? 38.407 -10.582 21.343 1.00 28.08 303 PHE A C 1
ATOM 2458 O O . PHE A 1 303 ? 38.524 -11.788 21.173 1.00 28.08 303 PHE A O 1
ATOM 2465 N N . GLU A 1 304 ? 38.656 -9.764 20.312 1.00 33.72 304 GLU A N 1
ATOM 2466 C CA . GLU A 1 304 ? 39.001 -8.324 20.217 1.00 33.72 304 GLU A CA 1
ATOM 2467 C C . GLU A 1 304 ? 38.137 -7.529 19.218 1.00 33.72 304 GLU A C 1
ATOM 2469 O O . GLU A 1 304 ? 37.606 -8.135 18.258 1.00 33.72 304 GLU A O 1
#

Secondary structure (DSSP, 8-state):
-HHHHHHHHHHT--SPPPHHHHHHHHHHHHHHHHS--S----TT-PPBTTB--STTT--BGGGS-HHHHHHHHHHHHHHHHHHHHT--TTTEEEETTTTEEEETTSHHHHHHHHHHHHH------SPEEETTEEEE-EE-HHHHT-TTS-HHHHT-EESSHHHHHHHHHHHHHH--SSEE-TTSS-EESSHHHHHHHHHHHH---GGGGS-HHHHHHHH-------------PPPP-PPPPPPP------------------------------PPPPP-------------------------

Sequence (304 aa):
MPELGRLVTVMSSDEPLEFEAKRAVVEDLVIHCQRDYDVVYLPGQEPVEGRCPAYGCGKVMQDLKRPQRSSHIQSHIRREKSRVMGIPLARVKYYWECFSFHDAQSSDFEEHCASHLRSMTIQHYEVMVFRNTTVRAGYCIECLWDNKKNAVARMRSFNRSTDLRNHLEEHISEKSWPSKCSGCSHISTDQQDYREHLHDVHHYNKAICVPSEKARKKRSFSDIDEGCVGDQDPPKRERRPRKQQKKSSASPHASLKDLKIILWEPPIRQHQAVFPLPAEAAHENGERLTDLAYQAVNHCGHFE

Radius of gyration: 30.91 Å; chains: 1; bounding box: 79×90×75 Å

pLDDT: mean 73.9, std 25.83, range [27.69, 96.62]

Organism: Aspergillus fumigatus (NCBI:txid746128)